Protein AF-A0AA38NY05-F1 (afdb_monomer_lite)

Sequence (315 aa):
MDHHSEHADNESASSQEAMEVQGSTRTSSPGGWGIRRNTNWYGGWGSASMNERDQQSHISRSTALRNLRSDFFHANLTFTGNHQRDTALDSLDTKLWASVQSYRSSDEARKGSSPHPTFTGPQILERLEEVKALLASHILEHQSLKQEIWEVSDTLSALRAREKQAPDEIDALHDAQHELEDLKKIAHARLISGQMSGTGHIRGGHPSILYTMNKSFIYTYQPVKGRLKFNVSLATLSLPGDLKNPNHSHHSKKPGNDTKKETLFNAARRLESEWQSVGHRIARENEKHRNSMKRDIVKGIARSVVIRKIAVVPY

Secondary structure (DSSP, 8-state):
--------------------------------------GGGG-SSS-S-TTSTTTGGGS-HHHHHHTB-S-GGGGT--TT--TTS--TTTTS-HHHHHHHHHHHTBHHHHHTTPPPP---HHHHHHHHHHHHHHHHHHHHHHHHHHHHHHHHHHHHHHHHHHHHHHHHHHHHHHHHHHHHHHHHHHHHHHHHHHHHTT-----SS----------PEEEEEEEETTEEEEEEEE---------------------SSHHHHHHHHHHHHHHHHHHHHHHHHHHHHHHHHHHHHHHHHHHHHHHHHHHHHHTT---

Foldseek 3Di:
DDDDDDDDDDDDDDDDDDDDDDDDDDDDDDDDPDPPPPCCVVPDDDDDDPPCVVPVVPPPVVVLVVFFDPCCVVLVQDLQFDPPFDCPLVPPDLVVSVVVLSCLRGNVCVVVVHDHRRDHNVSVVVSVVVVVVVVVVVVVVVVVVVVVVVVVVVVVVVVVVVVVCVVVVVVVVVVVVVVVVVVVVVVVVVVVVVVPVPPDPPDDDDDDDDDDDDWDWDWDWDDDDPDTDTDTDGPDPDDPDDDDDDDDDDDDDDPDDPVVVVVVVVVVVVVVVVVVVVVVVVVVVVVVVVVVVVVVVVVVVVVVVVVVVVVPPDD

Radius of gyration: 45.75 Å; chains: 1; bounding box: 113×79×114 Å

Organism: NCBI:txid153919

Structure (mmCIF, N/CA/C/O backbone):
data_AF-A0AA38NY05-F1
#
_entry.id   AF-A0AA38NY05-F1
#
loop_
_atom_site.group_PDB
_atom_site.id
_atom_site.type_symbol
_atom_site.label_atom_id
_atom_site.label_alt_id
_atom_site.label_comp_id
_atom_site.label_asym_id
_atom_site.label_entity_id
_atom_site.label_seq_id
_atom_site.pdbx_PDB_ins_code
_atom_site.Cartn_x
_atom_site.Cartn_y
_atom_site.Cartn_z
_atom_site.occupancy
_atom_site.B_iso_or_equiv
_atom_site.auth_seq_id
_atom_site.auth_comp_id
_atom_site.auth_asym_id
_atom_site.auth_atom_id
_atom_site.pdbx_PDB_model_num
ATOM 1 N N . MET A 1 1 ? 4.001 41.837 46.619 1.00 45.47 1 MET A N 1
ATOM 2 C CA . MET A 1 1 ? 3.388 40.526 46.942 1.00 45.47 1 MET A CA 1
ATOM 3 C C . MET A 1 1 ? 3.850 39.606 45.848 1.00 45.47 1 MET A C 1
ATOM 5 O O . MET A 1 1 ? 3.227 39.485 44.802 1.00 45.47 1 MET A O 1
ATOM 9 N N . ASP A 1 2 ? 5.059 39.130 46.080 1.00 42.31 2 ASP A N 1
ATOM 10 C CA . ASP A 1 2 ? 5.954 38.539 45.110 1.00 42.31 2 ASP A CA 1
ATOM 11 C C . ASP A 1 2 ? 5.851 37.028 45.270 1.00 42.31 2 ASP A C 1
ATOM 13 O O . ASP A 1 2 ? 6.133 36.493 46.341 1.00 42.31 2 ASP A O 1
ATOM 17 N N . HIS A 1 3 ? 5.393 36.346 44.224 1.00 55.00 3 HIS A N 1
ATOM 18 C CA . HIS A 1 3 ? 5.396 34.892 44.178 1.00 55.00 3 HIS A CA 1
ATOM 19 C C . HIS A 1 3 ? 6.561 34.438 43.307 1.00 55.00 3 HIS A C 1
ATOM 21 O O . HIS A 1 3 ? 6.524 34.519 42.080 1.00 55.00 3 HIS A O 1
ATOM 27 N N . HIS A 1 4 ? 7.616 34.006 43.996 1.00 54.69 4 HIS A N 1
ATOM 28 C CA . HIS A 1 4 ? 8.775 33.334 43.435 1.00 54.69 4 HIS A CA 1
ATOM 29 C C . HIS A 1 4 ? 8.360 32.028 42.747 1.00 54.69 4 HIS A C 1
ATOM 31 O O . HIS A 1 4 ? 7.633 31.213 43.312 1.00 54.69 4 HIS A O 1
ATOM 37 N N . SER A 1 5 ? 8.839 31.858 41.517 1.00 65.44 5 SER A N 1
ATOM 38 C CA . SER A 1 5 ? 8.740 30.639 40.722 1.00 65.44 5 SER A CA 1
ATOM 39 C C . SER A 1 5 ? 10.011 29.822 40.964 1.00 65.44 5 SER A C 1
ATOM 41 O O . SER A 1 5 ? 11.106 30.266 40.620 1.00 65.44 5 SER A O 1
ATOM 43 N N . GLU A 1 6 ? 9.873 28.674 41.629 1.00 62.59 6 GLU A N 1
ATOM 44 C CA . GLU A 1 6 ? 10.961 27.718 41.845 1.00 62.59 6 GLU A CA 1
ATOM 45 C C . GLU A 1 6 ? 11.180 26.869 40.587 1.00 62.59 6 GLU A C 1
ATOM 47 O O . GLU A 1 6 ? 10.311 26.114 40.150 1.00 62.59 6 GLU A O 1
ATOM 52 N N . HIS A 1 7 ? 12.375 27.024 40.021 1.00 51.47 7 HIS A N 1
ATOM 53 C CA . HIS A 1 7 ? 12.998 26.122 39.063 1.00 51.47 7 HIS A CA 1
ATOM 54 C C . HIS A 1 7 ? 13.373 24.806 39.757 1.00 51.47 7 HIS A C 1
ATOM 56 O O . HIS A 1 7 ? 14.040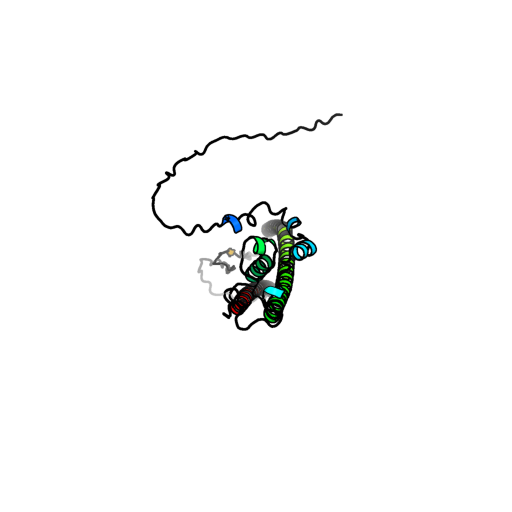 24.821 40.789 1.00 51.47 7 HIS A O 1
ATOM 62 N N . ALA A 1 8 ? 12.998 23.675 39.160 1.00 56.91 8 ALA A N 1
ATOM 63 C CA . ALA A 1 8 ? 13.564 22.372 39.486 1.00 56.91 8 ALA A CA 1
ATOM 64 C C . ALA A 1 8 ? 14.384 21.882 38.287 1.00 56.91 8 ALA A C 1
ATOM 66 O O . ALA A 1 8 ? 13.837 21.377 37.304 1.00 56.91 8 ALA A O 1
ATOM 67 N N . ASP A 1 9 ? 15.697 22.064 38.386 1.00 54.62 9 ASP A N 1
ATOM 68 C CA . ASP A 1 9 ? 16.689 21.437 37.524 1.00 54.62 9 ASP A CA 1
ATOM 69 C C . ASP A 1 9 ? 16.810 19.957 37.907 1.00 54.62 9 ASP A C 1
ATOM 71 O O . ASP A 1 9 ? 17.060 19.616 39.064 1.00 54.62 9 ASP A O 1
ATOM 75 N N . ASN A 1 10 ? 16.610 19.067 36.936 1.00 58.91 10 ASN A N 1
ATOM 76 C CA . ASN A 1 10 ? 16.812 17.631 37.098 1.00 58.91 10 ASN A CA 1
ATOM 77 C C . ASN A 1 10 ? 18.020 17.206 36.256 1.00 58.91 10 ASN A C 1
ATOM 79 O O . ASN A 1 10 ? 17.880 16.720 35.133 1.00 58.91 10 ASN A O 1
ATOM 83 N N . GLU A 1 11 ? 19.214 17.435 36.800 1.00 48.81 11 GLU A N 1
ATOM 84 C CA . GLU A 1 11 ? 20.445 16.802 36.339 1.00 48.81 11 GLU A CA 1
ATOM 85 C C . GLU A 1 11 ? 20.591 15.434 37.017 1.00 48.81 11 GLU A C 1
ATOM 87 O O . GLU A 1 11 ? 20.625 15.310 38.240 1.00 48.81 11 GLU A O 1
ATOM 92 N N . SER A 1 12 ? 20.712 14.377 36.220 1.00 59.16 12 SER A N 1
ATOM 93 C CA . SER A 1 12 ? 21.254 13.101 36.683 1.00 59.16 12 SER A CA 1
ATOM 94 C C . SER A 1 12 ? 22.128 12.509 35.593 1.00 59.16 12 SER A C 1
ATOM 96 O O . SER A 1 12 ? 21.664 11.889 34.638 1.00 59.16 12 SER A O 1
ATOM 98 N N . ALA A 1 13 ? 23.424 12.743 35.764 1.00 53.47 13 ALA A N 1
ATOM 99 C CA . ALA A 1 13 ? 24.492 11.982 35.152 1.00 53.47 13 ALA A CA 1
ATOM 100 C C . ALA A 1 13 ? 24.578 10.592 35.807 1.00 53.47 13 ALA A C 1
ATOM 102 O O . ALA A 1 13 ? 24.539 10.475 37.031 1.00 53.47 13 ALA A O 1
ATOM 103 N N . SER A 1 14 ? 24.761 9.542 35.006 1.00 55.25 14 SER A N 1
ATOM 104 C CA . SER A 1 14 ? 25.311 8.273 35.490 1.00 55.25 14 SER A CA 1
ATOM 105 C C . SER A 1 14 ? 26.047 7.535 34.368 1.00 55.25 14 SER A C 1
ATOM 107 O O . SER A 1 14 ? 25.451 6.948 33.472 1.00 55.25 14 SER A O 1
ATOM 109 N N . SER A 1 15 ? 27.365 7.710 34.410 1.00 50.03 15 SER A N 1
ATOM 110 C CA . SER A 1 15 ? 28.442 6.723 34.302 1.00 50.03 15 SER A CA 1
ATOM 111 C C . SER A 1 15 ? 28.383 5.529 33.330 1.00 50.03 15 SER A C 1
ATOM 113 O O . SER A 1 15 ? 27.627 4.583 33.499 1.00 50.03 15 SER A O 1
ATOM 115 N N . GLN A 1 16 ? 29.405 5.550 32.463 1.00 42.56 16 GLN A N 1
ATOM 116 C CA . GLN A 1 16 ? 30.472 4.545 32.287 1.00 42.56 16 GLN A CA 1
ATOM 117 C C . GLN A 1 16 ? 30.231 3.202 31.564 1.00 42.56 16 GLN A C 1
ATOM 119 O O . GLN A 1 16 ? 29.419 2.371 31.945 1.00 42.56 16 GLN A O 1
ATOM 124 N N . GLU A 1 17 ? 31.163 2.988 30.621 1.00 44.38 17 GLU A N 1
ATOM 125 C CA . GLU A 1 17 ? 31.912 1.754 30.323 1.00 44.38 17 GLU A CA 1
ATOM 126 C C . GLU A 1 17 ? 31.240 0.617 29.538 1.00 44.38 17 GLU A C 1
ATOM 128 O O . GLU A 1 17 ? 30.523 -0.219 30.074 1.00 44.38 17 GLU A O 1
ATOM 133 N N . ALA A 1 18 ? 31.661 0.467 28.275 1.00 46.09 18 ALA A N 1
ATOM 134 C CA . ALA A 1 18 ? 31.922 -0.848 27.693 1.00 46.09 18 ALA A CA 1
ATOM 135 C C . ALA A 1 18 ? 33.022 -0.758 26.621 1.00 46.09 18 ALA A C 1
ATOM 137 O O . ALA A 1 18 ? 33.039 0.141 25.784 1.00 46.09 18 ALA A O 1
ATOM 138 N N . MET A 1 19 ? 33.956 -1.697 26.726 1.00 48.53 19 MET A N 1
ATOM 139 C CA . MET A 1 19 ? 35.300 -1.730 26.159 1.00 48.53 19 MET A CA 1
ATOM 140 C C . MET A 1 19 ? 35.402 -1.787 24.628 1.00 48.53 19 MET A C 1
ATOM 142 O O . MET A 1 19 ? 34.660 -2.479 23.934 1.00 48.53 19 MET A O 1
ATOM 146 N N . GLU A 1 20 ? 36.450 -1.122 24.153 1.00 43.62 20 GLU A N 1
ATOM 147 C CA . GLU A 1 20 ? 37.064 -1.219 22.835 1.00 43.62 20 GLU A CA 1
ATOM 148 C C . GLU A 1 20 ? 37.755 -2.591 22.670 1.00 43.62 20 GLU A C 1
ATOM 150 O O . GLU A 1 20 ? 38.644 -2.944 23.444 1.00 43.62 20 GLU A O 1
ATOM 155 N N . VAL A 1 21 ? 37.361 -3.378 21.660 1.00 50.47 21 VAL A N 1
ATOM 156 C CA . VAL A 1 21 ? 38.065 -4.609 21.256 1.00 50.47 21 VAL A CA 1
ATOM 157 C C . VAL A 1 21 ? 38.622 -4.407 19.853 1.00 50.47 21 VAL A C 1
ATOM 159 O O . VAL A 1 21 ? 37.923 -4.538 18.849 1.00 50.47 21 VAL A O 1
ATOM 162 N N . GLN A 1 22 ? 39.910 -4.073 19.798 1.00 47.59 22 GLN A N 1
ATOM 163 C CA . GLN A 1 22 ? 40.721 -4.122 18.588 1.00 47.59 22 GLN A CA 1
ATOM 164 C C . GLN A 1 22 ? 41.207 -5.556 18.359 1.00 47.59 22 GLN A C 1
ATOM 166 O O . GLN A 1 22 ? 41.768 -6.184 19.254 1.00 47.59 22 GLN A O 1
ATOM 171 N N . GLY A 1 23 ? 41.044 -6.061 17.136 1.00 40.28 23 GLY A N 1
ATOM 172 C CA . GLY A 1 23 ? 41.683 -7.305 16.720 1.00 40.28 23 GLY A CA 1
ATOM 173 C C . GLY A 1 23 ? 41.094 -7.896 15.448 1.00 40.28 23 GLY A C 1
ATOM 174 O O . GLY A 1 23 ? 40.262 -8.790 15.517 1.00 40.28 23 GLY A O 1
ATOM 175 N N . SER A 1 24 ? 41.563 -7.460 14.276 1.00 45.00 24 SER A N 1
ATOM 176 C CA . SER A 1 24 ? 41.516 -8.335 13.101 1.00 45.00 24 SER A CA 1
ATOM 177 C C . SER A 1 24 ? 42.754 -8.140 12.238 1.00 45.00 24 SER A C 1
ATOM 179 O O . SER A 1 24 ? 42.968 -7.120 11.584 1.00 45.00 24 SER A O 1
ATOM 181 N N . THR A 1 25 ? 43.589 -9.165 12.298 1.00 42.84 25 THR A N 1
ATOM 182 C CA . THR A 1 25 ? 44.849 -9.358 11.599 1.00 42.84 25 THR A CA 1
ATOM 183 C C . THR A 1 25 ? 44.643 -9.428 10.084 1.00 42.84 25 THR A C 1
ATOM 185 O O . THR A 1 25 ? 43.807 -10.168 9.570 1.00 42.84 25 THR A O 1
ATOM 188 N N . ARG A 1 26 ? 45.447 -8.648 9.354 1.00 38.25 26 ARG A N 1
ATOM 189 C CA . ARG A 1 26 ? 45.624 -8.750 7.902 1.00 38.25 26 ARG A CA 1
ATOM 190 C C . ARG A 1 26 ? 46.473 -9.980 7.590 1.00 38.25 26 ARG A C 1
ATOM 192 O O . ARG A 1 26 ? 47.664 -9.992 7.889 1.00 38.25 26 ARG A O 1
ATOM 199 N N . THR A 1 27 ? 45.884 -10.978 6.943 1.00 45.38 27 THR A N 1
ATOM 200 C CA . THR A 1 27 ? 46.622 -12.040 6.256 1.00 45.38 27 THR A CA 1
ATOM 201 C C . THR A 1 27 ? 46.767 -11.668 4.782 1.00 45.38 27 THR A C 1
ATOM 203 O O . THR A 1 27 ? 45.811 -11.618 4.012 1.00 45.38 27 THR A O 1
ATOM 206 N N . SER A 1 28 ? 47.997 -11.352 4.389 1.00 42.03 28 SER A N 1
ATOM 207 C CA . SER A 1 28 ? 48.388 -11.142 2.998 1.00 42.03 28 SER A CA 1
ATOM 208 C C . SER A 1 28 ? 48.589 -12.505 2.332 1.00 42.03 28 SER A C 1
ATOM 210 O O . SER A 1 28 ? 49.524 -13.217 2.686 1.00 42.03 28 SER A O 1
ATOM 212 N N . SER A 1 29 ? 47.739 -12.868 1.367 1.00 40.72 29 SER A N 1
ATOM 213 C CA . SER A 1 29 ? 48.021 -13.954 0.416 1.00 40.72 29 SER A CA 1
ATOM 214 C C . SER A 1 29 ? 48.329 -13.372 -0.970 1.00 40.72 29 SER A C 1
ATOM 216 O O . SER A 1 29 ? 47.526 -12.589 -1.485 1.00 40.72 29 SER A O 1
ATOM 218 N N . PRO A 1 30 ? 49.480 -13.716 -1.574 1.00 48.16 30 PRO A N 1
ATOM 219 C CA . PRO A 1 30 ? 49.871 -13.266 -2.902 1.00 48.16 30 PRO A CA 1
ATOM 220 C C . PRO A 1 30 ? 49.363 -14.223 -3.991 1.00 48.16 30 PRO A C 1
ATOM 222 O O . PRO A 1 30 ? 49.418 -15.438 -3.835 1.00 48.16 30 PRO A O 1
ATOM 225 N N . GLY A 1 31 ? 48.947 -13.667 -5.132 1.00 48.59 31 GLY A N 1
ATOM 226 C CA . GLY A 1 31 ? 48.833 -14.418 -6.387 1.00 48.59 31 GLY A CA 1
ATOM 227 C C . GLY A 1 31 ? 47.425 -14.882 -6.753 1.00 48.59 31 GLY A C 1
ATOM 228 O O . GLY A 1 31 ? 47.112 -16.064 -6.713 1.00 48.59 31 GLY A O 1
ATOM 229 N N . GLY A 1 32 ? 46.593 -13.950 -7.210 1.00 34.56 32 GLY A N 1
ATOM 230 C CA . GLY A 1 32 ? 45.382 -14.261 -7.963 1.00 34.56 32 GLY A CA 1
ATOM 231 C C . GLY A 1 32 ? 45.134 -13.140 -8.957 1.00 34.56 32 GLY A C 1
ATOM 232 O O . GLY A 1 32 ? 45.058 -11.980 -8.555 1.00 34.56 32 GLY A O 1
ATOM 233 N N . TRP A 1 33 ? 45.059 -13.469 -10.247 1.00 43.06 33 TRP A N 1
ATOM 234 C CA . TRP A 1 33 ? 44.711 -12.550 -11.332 1.00 43.06 33 TRP A CA 1
ATOM 235 C C . TRP A 1 33 ? 43.278 -12.040 -11.141 1.00 43.06 33 TRP A C 1
ATOM 237 O O . TRP A 1 33 ? 42.322 -12.518 -11.746 1.00 43.06 33 TRP A O 1
ATOM 247 N N . GLY A 1 34 ? 43.125 -11.078 -10.237 1.00 33.25 34 GLY A N 1
ATOM 248 C CA . GLY A 1 34 ? 41.888 -10.364 -10.023 1.00 33.25 34 GLY A CA 1
ATOM 249 C C . GLY A 1 34 ? 41.626 -9.484 -11.231 1.00 33.25 34 GLY A C 1
ATOM 250 O O . GLY A 1 34 ? 42.305 -8.477 -11.430 1.00 33.25 34 GLY A O 1
ATOM 251 N N . ILE A 1 35 ? 40.591 -9.832 -11.994 1.00 43.41 35 ILE A N 1
ATOM 252 C CA . ILE A 1 35 ? 39.766 -8.842 -12.681 1.00 43.41 35 ILE A CA 1
ATOM 253 C C . ILE A 1 35 ? 39.453 -7.780 -11.627 1.00 43.41 35 ILE A C 1
ATOM 255 O O . ILE A 1 35 ? 38.628 -7.999 -10.736 1.00 43.41 35 ILE A O 1
ATOM 259 N N . ARG A 1 36 ? 40.170 -6.654 -11.674 1.00 36.66 36 ARG A N 1
ATOM 260 C CA . ARG A 1 36 ? 39.870 -5.482 -10.859 1.00 36.66 36 ARG A CA 1
ATOM 261 C C . ARG A 1 36 ? 38.514 -4.978 -11.332 1.00 36.66 36 ARG A C 1
ATOM 263 O O . ARG A 1 36 ? 38.432 -4.143 -12.227 1.00 36.66 36 ARG A O 1
ATOM 270 N N . ARG A 1 37 ? 37.440 -5.509 -10.742 1.00 41.56 37 ARG A N 1
ATOM 271 C CA . ARG A 1 37 ? 36.135 -4.857 -10.744 1.00 41.56 37 ARG A CA 1
ATOM 272 C C . ARG A 1 37 ? 36.350 -3.532 -10.037 1.00 41.56 37 ARG A C 1
ATOM 274 O O . ARG A 1 37 ? 36.366 -3.463 -8.813 1.00 41.56 37 ARG A O 1
ATOM 281 N N . ASN A 1 38 ? 36.606 -2.498 -10.822 1.00 37.56 38 ASN A N 1
ATOM 282 C CA . ASN A 1 38 ? 36.592 -1.137 -10.343 1.00 37.56 38 ASN A CA 1
ATOM 283 C C . ASN A 1 38 ? 35.128 -0.780 -10.050 1.00 37.56 38 ASN A C 1
ATOM 285 O O . ASN A 1 38 ? 34.420 -0.240 -10.894 1.00 37.56 38 ASN A O 1
ATOM 289 N N . THR A 1 39 ? 34.654 -1.150 -8.862 1.00 44.16 39 THR A N 1
ATOM 290 C CA . THR A 1 39 ? 33.322 -0.810 -8.350 1.00 44.16 39 THR A CA 1
ATOM 291 C C . THR A 1 39 ? 33.193 0.674 -7.989 1.00 44.16 39 THR A C 1
ATOM 293 O O . THR A 1 39 ? 32.137 1.077 -7.515 1.00 44.16 39 THR A O 1
ATOM 296 N N . ASN A 1 40 ? 34.191 1.526 -8.273 1.00 41.06 40 ASN A N 1
ATOM 297 C CA . ASN A 1 40 ? 34.065 2.976 -8.077 1.00 41.06 40 ASN A CA 1
ATOM 298 C C . ASN A 1 40 ? 33.133 3.675 -9.080 1.00 41.06 40 ASN A C 1
ATOM 300 O O . ASN A 1 40 ? 32.845 4.848 -8.885 1.00 41.06 40 ASN A O 1
ATOM 304 N N . TRP A 1 41 ? 32.587 2.987 -10.089 1.00 45.41 41 TRP A N 1
ATOM 305 C CA . TRP A 1 41 ? 31.435 3.514 -10.844 1.00 45.41 41 TRP A CA 1
ATOM 306 C C . TRP A 1 41 ? 30.098 3.363 -10.090 1.00 45.41 41 TRP A C 1
ATOM 308 O O . TRP A 1 41 ? 29.101 3.954 -10.489 1.00 45.41 41 TRP A O 1
ATOM 318 N N . TYR A 1 42 ? 30.085 2.622 -8.975 1.00 42.09 42 TYR A N 1
ATOM 319 C CA . TYR A 1 42 ? 28.958 2.491 -8.040 1.00 42.09 42 TYR A CA 1
ATOM 320 C C . TYR A 1 42 ? 29.179 3.262 -6.722 1.00 42.09 42 TYR A C 1
ATOM 322 O O . TYR A 1 42 ? 28.468 3.047 -5.741 1.00 42.09 42 TYR A O 1
ATOM 330 N N . GLY A 1 43 ? 30.156 4.172 -6.673 1.00 38.44 43 GLY A N 1
ATOM 331 C CA . GLY A 1 43 ? 30.375 5.051 -5.526 1.00 38.44 43 GLY A CA 1
ATOM 332 C C . GLY A 1 43 ? 29.528 6.317 -5.629 1.00 38.44 43 GLY A C 1
ATOM 333 O O . GLY A 1 43 ? 29.919 7.243 -6.330 1.00 38.44 43 GLY A O 1
ATOM 334 N N . GLY A 1 44 ? 28.394 6.367 -4.919 1.00 38.28 44 GLY A N 1
ATOM 335 C CA . GLY A 1 44 ? 27.731 7.643 -4.606 1.00 38.28 44 GLY A CA 1
ATOM 336 C C . GLY A 1 44 ? 26.215 7.746 -4.790 1.00 38.28 44 GLY A C 1
ATOM 337 O O . GLY A 1 44 ? 25.730 8.853 -4.974 1.00 38.28 44 GLY A O 1
ATOM 338 N N . TRP A 1 45 ? 25.449 6.650 -4.737 1.00 44.06 45 TRP A N 1
ATOM 339 C CA . TRP A 1 45 ? 23.969 6.718 -4.738 1.00 44.06 45 TRP A CA 1
ATOM 340 C C . TRP A 1 45 ? 23.315 6.031 -3.529 1.00 44.06 45 TRP A C 1
ATOM 342 O O . TRP A 1 45 ? 22.121 5.734 -3.548 1.00 44.06 45 TRP A O 1
ATOM 352 N N . GLY A 1 46 ? 24.079 5.764 -2.467 1.00 46.66 46 GLY A N 1
ATOM 353 C CA . GLY A 1 46 ? 23.586 5.061 -1.285 1.00 46.66 46 GLY A CA 1
ATOM 354 C C . GLY A 1 46 ? 24.067 5.687 0.018 1.00 46.66 46 GLY A C 1
ATOM 355 O O . GLY A 1 46 ? 25.251 5.627 0.327 1.00 46.66 46 GLY A O 1
ATOM 356 N N . SER A 1 47 ? 23.105 6.193 0.793 1.00 45.41 47 SER A N 1
ATOM 357 C CA . SER A 1 47 ? 23.162 6.344 2.256 1.00 45.41 47 SER A CA 1
ATOM 358 C C . SER A 1 47 ? 23.886 7.555 2.857 1.00 45.41 47 SER A C 1
ATOM 360 O O . SER A 1 47 ? 24.589 7.416 3.852 1.00 45.41 47 SER A O 1
ATOM 362 N N . ALA A 1 48 ? 23.601 8.759 2.362 1.00 39.03 48 ALA A N 1
ATOM 363 C CA . ALA A 1 48 ? 23.603 9.949 3.214 1.00 39.03 48 ALA A CA 1
ATOM 364 C C . ALA A 1 48 ? 22.161 10.461 3.339 1.00 39.03 48 ALA A C 1
ATOM 366 O O . ALA A 1 48 ? 21.460 10.570 2.339 1.00 39.03 48 ALA A O 1
ATOM 367 N N . SER A 1 49 ? 21.721 10.641 4.587 1.00 42.34 49 SER A N 1
ATOM 368 C CA . SER A 1 49 ? 20.623 11.490 5.072 1.00 42.34 49 SER A CA 1
ATOM 369 C C . SER A 1 49 ? 19.443 11.783 4.125 1.00 42.34 49 SER A C 1
ATOM 371 O O . SER A 1 49 ? 19.569 12.427 3.089 1.00 42.34 49 SER A O 1
ATOM 373 N N . MET A 1 50 ? 18.236 11.398 4.546 1.00 40.88 50 MET A N 1
ATOM 374 C CA . MET A 1 50 ? 16.961 11.530 3.821 1.00 40.88 50 MET A CA 1
ATOM 375 C C . MET A 1 50 ? 16.502 12.965 3.463 1.00 40.88 50 MET A C 1
ATOM 377 O O . MET A 1 50 ? 15.380 13.110 2.993 1.00 40.88 50 MET A O 1
ATOM 381 N N . ASN A 1 51 ? 17.351 13.992 3.586 1.00 49.28 51 ASN A N 1
ATOM 382 C CA . ASN A 1 51 ? 17.022 15.389 3.267 1.00 49.28 51 ASN A CA 1
ATOM 383 C C . ASN A 1 51 ? 17.668 15.944 1.974 1.00 49.28 51 ASN A C 1
ATOM 385 O O . ASN A 1 51 ? 17.380 17.078 1.608 1.00 49.28 51 ASN A O 1
ATOM 389 N N . GLU A 1 52 ? 18.484 15.171 1.241 1.00 44.28 52 GLU A N 1
ATOM 390 C CA . GLU A 1 52 ? 19.133 15.622 -0.017 1.00 44.28 52 GLU A CA 1
ATOM 391 C C . GLU A 1 52 ? 18.490 15.078 -1.313 1.00 44.28 52 GLU A C 1
ATOM 393 O O . GLU A 1 52 ? 18.860 15.480 -2.417 1.00 44.28 52 GLU A O 1
ATOM 398 N N . ARG A 1 53 ? 17.474 14.203 -1.221 1.00 49.22 53 ARG A N 1
ATOM 399 C CA . ARG A 1 53 ? 16.858 13.559 -2.406 1.00 49.22 53 ARG A CA 1
ATOM 400 C C . ARG A 1 53 ? 16.071 14.494 -3.321 1.00 49.22 53 ARG A C 1
ATOM 402 O O . ARG A 1 53 ? 15.905 14.163 -4.494 1.00 49.22 53 ARG A O 1
ATOM 409 N N . ASP A 1 54 ? 15.653 15.657 -2.840 1.00 51.38 54 ASP A N 1
ATOM 410 C CA . ASP A 1 54 ? 14.919 16.603 -3.680 1.00 51.38 54 ASP A CA 1
ATOM 411 C C . ASP A 1 54 ? 15.854 17.446 -4.565 1.00 51.38 54 ASP A C 1
ATOM 413 O O . ASP A 1 54 ? 15.436 17.888 -5.635 1.00 51.38 54 ASP A O 1
ATOM 417 N N . GLN A 1 55 ? 17.143 17.584 -4.215 1.00 45.12 55 GLN A N 1
ATOM 418 C CA . GLN A 1 55 ? 18.076 18.442 -4.962 1.00 45.12 55 GLN A CA 1
ATOM 419 C C . GLN A 1 55 ? 18.800 17.738 -6.124 1.00 45.12 55 GLN A C 1
ATOM 421 O O . GLN A 1 55 ? 19.074 18.383 -7.135 1.00 45.12 55 GLN A O 1
ATOM 426 N N . GLN A 1 56 ? 19.039 16.419 -6.074 1.00 49.12 56 GLN A N 1
ATOM 427 C CA . GLN A 1 56 ? 19.585 15.683 -7.235 1.00 49.12 56 GLN A CA 1
ATOM 428 C C . GLN A 1 56 ? 18.547 15.388 -8.335 1.00 49.12 56 GLN A C 1
ATOM 430 O O . GLN A 1 56 ? 18.926 15.055 -9.460 1.00 49.12 56 GLN A O 1
ATOM 435 N N . SER A 1 57 ? 17.246 15.505 -8.046 1.00 50.56 57 SER A N 1
ATOM 436 C CA . SER A 1 57 ? 16.166 15.132 -8.980 1.00 50.56 57 SER A CA 1
ATOM 437 C C . SER A 1 57 ? 16.029 16.071 -10.191 1.00 50.56 57 SER A C 1
ATOM 439 O O . SER A 1 57 ? 15.402 15.723 -11.192 1.00 50.56 57 SER A O 1
ATOM 441 N N . HIS A 1 58 ? 16.684 17.232 -10.131 1.00 46.84 58 HIS A N 1
ATOM 442 C CA . HIS A 1 58 ? 16.696 18.247 -11.176 1.00 46.84 58 HIS A CA 1
ATOM 443 C C . HIS A 1 58 ? 18.117 18.564 -11.660 1.00 46.84 58 HIS A C 1
ATOM 445 O O . HIS A 1 58 ? 18.446 19.725 -11.916 1.00 46.84 58 HIS A O 1
ATOM 451 N N . ILE A 1 59 ? 18.948 17.543 -11.928 1.00 53.44 59 ILE A N 1
ATOM 452 C CA . ILE A 1 59 ? 19.827 17.669 -13.104 1.00 53.44 59 ILE A CA 1
ATOM 453 C C . ILE A 1 59 ? 18.860 17.910 -14.257 1.00 53.44 59 ILE A C 1
ATOM 455 O O . ILE A 1 59 ? 18.209 16.985 -14.742 1.00 53.44 59 ILE A O 1
ATOM 459 N N . SER A 1 60 ? 18.644 19.188 -14.568 1.00 54.53 60 SER A N 1
ATOM 460 C CA . SER A 1 60 ? 17.569 19.611 -15.449 1.00 54.53 60 SER A CA 1
ATOM 461 C C . SER A 1 60 ? 17.682 18.787 -16.718 1.00 54.53 60 SER A C 1
ATOM 463 O O . SER A 1 60 ? 18.781 18.591 -17.229 1.00 54.53 60 SER A O 1
ATOM 465 N N . ARG A 1 61 ? 16.565 18.260 -17.218 1.00 58.62 61 ARG A N 1
ATOM 466 C CA . ARG A 1 61 ? 16.518 17.456 -18.451 1.00 58.62 61 ARG A CA 1
ATOM 467 C C . ARG A 1 61 ? 17.342 18.093 -19.586 1.00 58.62 61 ARG A C 1
ATOM 469 O O . ARG A 1 61 ? 17.939 17.393 -20.393 1.00 58.62 61 ARG A O 1
ATOM 476 N N . SER A 1 62 ? 17.430 19.424 -19.584 1.00 56.94 62 SER A N 1
ATOM 477 C CA . SER A 1 62 ? 18.305 20.244 -20.423 1.00 56.94 62 SER A CA 1
ATOM 478 C C . SER A 1 62 ? 19.806 19.942 -20.294 1.00 56.94 62 SER A C 1
ATOM 480 O O . SER A 1 62 ? 20.490 19.917 -21.308 1.00 56.94 62 SER A O 1
ATOM 482 N N . THR A 1 63 ? 20.340 19.688 -19.101 1.00 63.44 63 THR A N 1
ATOM 483 C CA . THR A 1 63 ? 21.744 19.317 -18.864 1.00 63.44 63 THR A CA 1
ATOM 484 C C . THR A 1 63 ? 22.052 17.911 -19.379 1.00 63.44 63 THR A C 1
ATOM 486 O O . THR A 1 63 ? 23.084 17.716 -20.011 1.00 63.44 63 THR A O 1
ATOM 489 N N . ALA A 1 64 ? 21.139 16.949 -19.199 1.00 62.34 64 ALA A N 1
ATOM 490 C CA . ALA A 1 64 ? 21.306 15.598 -19.748 1.00 62.34 64 ALA A CA 1
ATOM 491 C C . ALA A 1 64 ? 21.324 15.600 -21.289 1.00 62.34 64 ALA A C 1
ATOM 493 O O . ALA A 1 64 ? 22.101 14.877 -21.904 1.00 62.34 64 ALA A O 1
ATOM 494 N N . LEU A 1 65 ? 20.518 16.466 -21.914 1.00 68.94 65 LEU A N 1
ATOM 495 C CA . LEU A 1 65 ? 20.491 16.629 -23.371 1.00 68.94 65 LEU A CA 1
ATOM 496 C C . LEU A 1 65 ? 21.681 17.438 -23.923 1.00 68.94 65 LEU A C 1
ATOM 498 O O . LEU A 1 65 ? 21.975 17.340 -25.111 1.00 68.94 65 LEU A O 1
ATOM 502 N N . ARG A 1 66 ? 22.383 18.218 -23.087 1.00 73.44 66 ARG A N 1
ATOM 503 C CA . ARG A 1 66 ? 23.580 18.986 -23.486 1.00 73.44 66 ARG A CA 1
ATOM 504 C C . ARG A 1 66 ? 24.828 18.123 -23.662 1.00 73.44 66 ARG A C 1
ATOM 506 O O . ARG A 1 66 ? 25.711 18.520 -24.412 1.00 73.44 66 ARG A O 1
ATOM 513 N N . ASN A 1 67 ? 24.877 16.960 -23.015 1.00 80.06 67 ASN A N 1
ATOM 514 C CA . ASN A 1 67 ? 26.021 16.048 -23.070 1.00 80.06 67 ASN A CA 1
ATOM 515 C C . ASN A 1 67 ? 25.770 14.850 -23.992 1.00 80.06 67 ASN A C 1
ATOM 517 O O . ASN A 1 67 ? 26.439 13.828 -23.854 1.00 80.06 67 ASN A O 1
ATOM 521 N N . LEU A 1 68 ? 24.804 14.935 -24.911 1.00 85.94 68 LEU A N 1
ATOM 522 C CA . LEU A 1 68 ? 24.611 13.881 -25.901 1.00 85.94 68 LEU A CA 1
ATOM 523 C C . LEU A 1 68 ? 25.809 13.832 -26.845 1.00 85.94 68 LEU A C 1
ATOM 525 O O . LEU A 1 68 ? 26.289 14.865 -27.314 1.00 85.94 68 LEU A O 1
ATOM 529 N N . ARG A 1 69 ? 26.273 12.619 -27.147 1.00 85.81 69 ARG A N 1
ATOM 530 C CA . ARG A 1 69 ? 27.307 12.422 -28.165 1.00 85.81 69 ARG A CA 1
ATOM 531 C C . ARG A 1 69 ? 26.841 13.000 -29.501 1.00 85.81 69 ARG A C 1
ATOM 533 O O . ARG A 1 69 ? 25.670 12.901 -29.846 1.00 85.81 69 ARG A O 1
ATOM 540 N N . SER A 1 70 ? 27.750 13.561 -30.288 1.00 83.94 70 SER A N 1
ATOM 541 C CA . SER A 1 70 ? 27.435 14.073 -31.631 1.00 83.94 70 SER A CA 1
ATOM 542 C C . SER A 1 70 ? 27.516 13.007 -32.733 1.00 83.94 70 SER A C 1
ATOM 544 O O . SER A 1 70 ? 27.034 13.227 -33.842 1.00 83.94 70 SER A O 1
ATOM 546 N N . ASP A 1 71 ? 28.098 11.841 -32.441 1.00 82.00 71 ASP A N 1
ATOM 547 C CA . ASP A 1 71 ? 28.436 10.792 -33.410 1.00 82.00 71 ASP A CA 1
ATOM 548 C C . ASP A 1 71 ? 27.358 9.706 -33.580 1.00 82.00 71 ASP A C 1
ATOM 550 O O . ASP A 1 71 ? 27.620 8.673 -34.195 1.00 82.00 71 ASP A O 1
ATOM 554 N N . PHE A 1 72 ? 26.122 9.934 -33.114 1.00 76.62 72 PHE A N 1
ATOM 555 C CA . PHE A 1 72 ? 25.015 8.970 -33.259 1.00 76.62 72 PHE A CA 1
ATOM 556 C C . PHE A 1 72 ? 24.811 8.490 -34.701 1.00 76.62 72 PHE A C 1
ATOM 558 O O . PHE A 1 72 ? 24.548 7.309 -34.928 1.00 76.62 72 PHE A O 1
ATOM 565 N N . PHE A 1 73 ? 24.982 9.384 -35.679 1.00 70.94 73 PHE A N 1
ATOM 566 C CA . PHE A 1 73 ? 24.869 9.045 -37.098 1.00 70.94 73 PHE A CA 1
ATOM 567 C C . PHE A 1 73 ? 25.946 8.057 -37.562 1.00 70.94 73 PHE A C 1
ATOM 569 O O . PHE A 1 73 ? 25.684 7.239 -38.437 1.00 70.94 73 PHE A O 1
ATOM 576 N N . HIS A 1 74 ? 27.145 8.092 -36.975 1.00 74.88 74 HIS A N 1
ATOM 577 C CA . HIS A 1 74 ? 28.232 7.165 -37.308 1.00 74.88 74 HIS A CA 1
ATOM 578 C C . HIS A 1 74 ? 28.039 5.787 -36.667 1.00 74.88 74 HIS A C 1
ATOM 580 O O . HIS A 1 74 ? 28.605 4.802 -37.133 1.00 74.88 74 HIS A O 1
ATOM 586 N N . ALA A 1 75 ? 27.198 5.699 -35.635 1.00 69.19 75 ALA A N 1
ATOM 587 C CA . ALA A 1 75 ? 26.870 4.454 -34.953 1.00 69.19 75 ALA A CA 1
ATOM 588 C C . ALA A 1 75 ? 25.762 3.637 -35.652 1.00 69.19 75 ALA A C 1
ATOM 590 O O . ALA A 1 75 ? 25.358 2.602 -35.127 1.00 69.19 75 ALA A O 1
ATOM 591 N N . ASN A 1 76 ? 25.261 4.081 -36.817 1.00 73.12 76 ASN A N 1
ATOM 592 C CA . ASN A 1 76 ? 24.152 3.450 -37.551 1.00 73.12 76 ASN A CA 1
ATOM 593 C C . ASN A 1 76 ? 22.902 3.208 -36.683 1.00 73.12 76 ASN A C 1
ATOM 595 O O . ASN A 1 76 ? 22.164 2.238 -36.878 1.00 73.12 76 ASN A O 1
ATOM 599 N N . LEU A 1 77 ? 22.660 4.092 -35.713 1.00 73.62 77 LEU A N 1
ATOM 600 C CA . LEU A 1 77 ? 21.504 4.013 -34.829 1.00 73.62 77 LEU A CA 1
ATOM 601 C C . LEU A 1 77 ? 20.283 4.569 -35.547 1.00 73.62 77 LEU A C 1
ATOM 603 O O . LEU A 1 77 ? 20.015 5.768 -35.541 1.00 73.62 77 LEU A O 1
ATOM 607 N N . THR A 1 78 ? 19.548 3.683 -36.204 1.00 79.31 78 THR A N 1
ATOM 608 C CA . THR A 1 78 ? 18.241 4.001 -36.771 1.00 79.31 78 THR A CA 1
ATOM 609 C C . THR A 1 78 ? 17.162 3.797 -35.714 1.00 79.31 78 THR A C 1
ATOM 611 O O . THR A 1 78 ? 17.266 2.926 -34.850 1.00 79.31 78 THR A O 1
ATOM 614 N N . PHE A 1 79 ? 16.079 4.572 -35.792 1.00 80.44 79 PHE A N 1
ATOM 615 C CA . PHE A 1 79 ? 14.934 4.394 -34.894 1.00 80.44 79 PHE A CA 1
ATOM 616 C C . PHE A 1 79 ? 14.341 2.976 -34.992 1.00 80.44 79 PHE A C 1
ATOM 618 O O . PHE A 1 79 ? 13.911 2.409 -33.994 1.00 80.44 79 PHE A O 1
ATOM 625 N N . THR A 1 80 ? 14.374 2.366 -36.177 1.00 83.88 80 THR A N 1
ATOM 626 C CA . THR A 1 80 ? 13.936 0.980 -36.409 1.00 83.88 80 THR A CA 1
ATOM 627 C C . THR A 1 80 ? 14.925 -0.068 -35.894 1.00 83.88 80 THR A C 1
ATOM 629 O O . THR A 1 80 ? 14.579 -1.241 -35.807 1.00 83.88 80 THR A O 1
ATOM 632 N N . GLY A 1 81 ? 16.146 0.341 -35.545 1.00 78.00 81 GLY A N 1
ATOM 633 C CA . GLY A 1 81 ? 17.241 -0.547 -35.190 1.00 78.00 81 GLY A CA 1
ATOM 634 C C . GLY A 1 81 ? 17.915 -1.213 -36.389 1.00 78.00 81 GLY A C 1
ATOM 635 O O . GLY A 1 81 ? 17.450 -1.153 -37.530 1.00 78.00 81 GLY A O 1
ATOM 636 N N . ASN A 1 82 ? 19.033 -1.873 -36.092 1.00 82.19 82 ASN A N 1
ATOM 637 C CA . ASN A 1 82 ? 19.762 -2.760 -36.993 1.00 82.19 82 ASN A CA 1
ATOM 638 C C . ASN A 1 82 ? 19.604 -4.206 -36.491 1.00 82.19 82 ASN A C 1
ATOM 640 O O . ASN A 1 82 ? 19.732 -4.454 -35.292 1.00 82.19 82 ASN A O 1
ATOM 644 N N . HIS A 1 83 ? 19.364 -5.163 -37.390 1.00 82.50 83 HIS A N 1
ATOM 645 C CA . HIS A 1 83 ? 19.267 -6.592 -37.060 1.00 82.50 83 HIS A CA 1
ATOM 646 C C . HIS A 1 83 ? 20.550 -7.170 -36.441 1.00 82.50 83 HIS A C 1
ATOM 648 O O . HIS A 1 83 ? 20.491 -8.187 -35.761 1.00 82.50 83 HIS A O 1
ATOM 654 N N . GLN A 1 84 ? 21.697 -6.520 -36.651 1.00 86.56 84 GLN A N 1
ATOM 655 C CA . GLN A 1 84 ? 22.990 -6.900 -36.075 1.00 86.56 84 GLN A CA 1
ATOM 656 C C . GLN A 1 84 ? 23.331 -6.137 -34.783 1.00 86.56 84 GLN A C 1
ATOM 658 O O . GLN A 1 84 ? 24.486 -6.139 -34.358 1.00 86.56 84 GLN A O 1
ATOM 663 N N . ARG A 1 85 ? 22.370 -5.433 -34.165 1.00 87.88 85 ARG A N 1
ATOM 664 C CA . ARG A 1 85 ? 22.629 -4.712 -32.909 1.00 87.88 85 ARG A CA 1
ATOM 665 C C . ARG A 1 85 ? 22.935 -5.683 -31.766 1.00 87.88 85 ARG A C 1
ATOM 667 O O . ARG A 1 85 ? 22.395 -6.783 -31.708 1.00 87.88 85 ARG A O 1
ATOM 674 N N . ASP A 1 86 ? 23.747 -5.228 -30.822 1.00 89.31 86 ASP A N 1
ATOM 675 C CA . ASP A 1 86 ? 24.017 -5.954 -29.582 1.00 89.31 86 ASP A CA 1
ATOM 676 C C . ASP A 1 86 ? 22.776 -5.957 -28.666 1.00 89.31 86 ASP A C 1
ATOM 678 O O . ASP A 1 86 ? 22.290 -4.902 -28.239 1.00 89.31 86 ASP A O 1
ATOM 682 N N . THR A 1 87 ? 22.268 -7.158 -28.378 1.00 93.44 87 THR A N 1
ATOM 683 C CA . THR A 1 87 ? 21.073 -7.418 -27.561 1.00 93.44 87 THR A CA 1
ATOM 684 C C . THR A 1 87 ? 21.401 -7.801 -26.118 1.00 93.44 87 THR A C 1
ATOM 686 O O . THR A 1 87 ? 20.486 -8.076 -25.344 1.00 93.44 87 THR A O 1
ATOM 689 N N . ALA A 1 88 ? 22.675 -7.794 -25.703 1.00 95.19 88 ALA A N 1
ATOM 690 C CA . ALA A 1 88 ? 23.081 -8.225 -24.360 1.00 95.19 88 ALA A CA 1
ATOM 691 C C . ALA A 1 88 ? 22.439 -7.405 -23.225 1.00 95.19 88 ALA A C 1
ATOM 693 O O . ALA A 1 88 ? 22.364 -7.865 -22.088 1.00 95.19 88 ALA A O 1
ATOM 694 N N . LEU A 1 89 ? 21.979 -6.186 -23.521 1.00 94.81 89 LEU A N 1
ATOM 695 C CA . LEU A 1 89 ? 21.291 -5.326 -22.559 1.00 94.81 89 LEU A CA 1
ATOM 696 C C . LEU A 1 89 ? 19.776 -5.557 -22.514 1.00 94.81 89 LEU A C 1
ATOM 698 O O . LEU A 1 89 ? 19.138 -5.097 -21.574 1.00 94.81 89 LEU A O 1
ATOM 702 N N . ASP A 1 90 ? 19.183 -6.245 -23.489 1.00 95.00 90 ASP A N 1
ATOM 703 C CA . ASP A 1 90 ? 17.724 -6.332 -23.626 1.00 95.00 90 ASP A CA 1
ATOM 704 C C . ASP A 1 90 ? 17.060 -7.078 -22.459 1.00 95.00 90 ASP A C 1
ATOM 706 O O . ASP A 1 90 ? 15.909 -6.794 -22.141 1.00 95.00 90 ASP A O 1
ATOM 710 N N . SER A 1 91 ? 17.791 -7.964 -21.776 1.00 96.00 91 SER A N 1
ATOM 711 C CA . SER A 1 91 ? 17.316 -8.687 -20.591 1.00 96.00 91 SER A CA 1
ATOM 712 C C . SER A 1 91 ? 17.411 -7.887 -19.288 1.00 96.00 91 SER A C 1
ATOM 714 O O . SER A 1 91 ? 17.021 -8.387 -18.235 1.00 96.00 91 SER A O 1
ATOM 716 N N . LEU A 1 92 ? 17.985 -6.679 -19.312 1.00 96.31 92 LEU A N 1
ATOM 717 C CA . LEU A 1 92 ? 18.062 -5.834 -18.122 1.00 96.31 92 LEU A CA 1
ATOM 718 C C . LEU A 1 92 ? 16.688 -5.243 -17.791 1.00 96.31 92 LEU A C 1
ATOM 720 O O . LEU A 1 92 ? 15.890 -4.926 -18.683 1.00 96.31 92 LEU A O 1
ATOM 724 N N . ASP A 1 93 ? 16.443 -5.026 -16.498 1.00 96.38 93 ASP A N 1
ATOM 725 C CA . ASP A 1 93 ? 15.263 -4.303 -16.036 1.00 96.38 93 ASP A CA 1
ATOM 726 C C . ASP A 1 93 ? 15.223 -2.884 -16.623 1.00 96.38 93 ASP A C 1
ATOM 728 O O . ASP A 1 93 ? 16.254 -2.290 -16.945 1.00 96.38 93 ASP A O 1
ATOM 732 N N . THR A 1 94 ? 14.024 -2.323 -16.775 1.00 94.56 94 THR A N 1
ATOM 733 C CA . THR A 1 94 ? 13.821 -1.043 -17.476 1.00 94.56 94 THR A CA 1
ATOM 734 C C . THR A 1 94 ? 14.590 0.121 -16.869 1.00 94.56 94 THR A C 1
ATOM 736 O O . THR A 1 94 ? 15.080 0.976 -17.610 1.00 94.56 94 THR A O 1
ATOM 739 N N . LYS A 1 95 ? 14.790 0.138 -15.549 1.00 94.06 95 LYS A N 1
ATOM 740 C CA . LYS A 1 95 ? 15.542 1.206 -14.890 1.00 94.06 95 LYS A CA 1
ATOM 741 C C . LYS A 1 95 ? 17.036 1.095 -15.187 1.00 94.06 95 LYS A C 1
ATOM 743 O O . LYS A 1 95 ? 17.658 2.088 -15.569 1.00 94.06 95 LYS A O 1
ATOM 748 N N . LEU A 1 96 ? 17.615 -0.093 -15.022 1.00 93.31 96 LEU A N 1
ATOM 749 C CA . LEU A 1 96 ? 19.031 -0.325 -15.287 1.00 93.31 96 LEU A CA 1
ATOM 750 C C . LEU A 1 96 ? 19.349 -0.191 -16.778 1.00 93.31 96 LEU A C 1
ATOM 752 O O . LEU A 1 96 ? 20.322 0.472 -17.135 1.00 93.31 96 LEU A O 1
ATOM 756 N N . TRP A 1 97 ? 18.494 -0.743 -17.642 1.00 96.44 97 TRP A N 1
ATOM 757 C CA . TRP A 1 97 ? 18.584 -0.588 -19.091 1.00 96.44 97 TRP A CA 1
ATOM 758 C C . TRP A 1 97 ? 18.615 0.890 -19.488 1.00 96.44 97 TRP A C 1
ATOM 760 O O . TRP A 1 97 ? 19.555 1.322 -20.155 1.00 96.44 97 TRP A O 1
ATOM 770 N N . ALA A 1 98 ? 17.652 1.693 -19.018 1.00 94.38 98 ALA A N 1
ATOM 771 C CA . ALA A 1 98 ? 17.582 3.116 -19.344 1.00 94.38 98 ALA A CA 1
ATOM 772 C C . ALA A 1 98 ? 18.818 3.882 -18.850 1.00 94.38 98 ALA A C 1
ATOM 774 O O . ALA A 1 98 ? 19.353 4.719 -19.573 1.00 94.38 98 ALA A O 1
ATOM 775 N N . SER A 1 99 ? 19.312 3.561 -17.650 1.00 91.75 99 SER A N 1
ATOM 776 C CA . SER A 1 99 ? 20.525 4.165 -17.090 1.00 91.75 99 SER A CA 1
ATOM 777 C C . SER A 1 99 ? 21.765 3.872 -17.944 1.00 91.75 99 SER A C 1
ATOM 779 O O . SER A 1 99 ? 22.484 4.792 -18.338 1.00 91.75 99 SER A O 1
ATOM 781 N N . VAL A 1 100 ? 21.985 2.602 -18.311 1.00 92.44 100 VAL A N 1
ATOM 782 C CA . VAL A 1 100 ? 23.125 2.193 -19.148 1.00 92.44 100 VAL A CA 1
ATOM 783 C C . VAL A 1 100 ? 23.042 2.828 -20.534 1.00 92.44 100 VAL A C 1
ATOM 785 O O . VAL A 1 100 ? 24.039 3.357 -21.025 1.00 92.44 100 VAL A O 1
ATOM 788 N N . GLN A 1 101 ? 21.863 2.812 -21.161 1.00 93.12 101 GLN A N 1
ATOM 789 C CA . GLN A 1 101 ? 21.660 3.411 -22.481 1.00 93.12 101 GLN A CA 1
ATOM 790 C C . GLN A 1 101 ? 21.849 4.934 -22.447 1.00 93.12 101 GLN A C 1
ATOM 792 O O . GLN A 1 101 ? 22.471 5.497 -23.350 1.00 93.12 101 GLN A O 1
ATOM 797 N N . SER A 1 102 ? 21.391 5.602 -21.384 1.00 91.81 102 SER A N 1
ATOM 798 C CA . SER A 1 102 ? 21.603 7.038 -21.184 1.00 91.81 102 SER A CA 1
ATOM 799 C C . SER A 1 102 ? 23.080 7.376 -20.986 1.00 91.81 102 SER A C 1
ATOM 801 O O . SER A 1 102 ? 23.550 8.357 -21.555 1.00 91.81 102 SER A O 1
ATOM 803 N N . TYR A 1 103 ? 23.830 6.570 -20.228 1.00 90.56 103 TYR A N 1
ATOM 804 C CA . TYR A 1 103 ? 25.275 6.753 -20.085 1.00 90.56 103 TYR A CA 1
ATOM 805 C C . TYR A 1 103 ? 25.997 6.551 -21.419 1.00 90.56 103 TYR A C 1
ATOM 807 O O . TYR A 1 103 ? 26.750 7.419 -21.839 1.00 90.56 103 TYR A O 1
ATOM 815 N N . ARG A 1 104 ? 25.720 5.457 -22.145 1.00 91.94 104 ARG A N 1
ATOM 816 C CA . ARG A 1 104 ? 26.328 5.198 -23.468 1.00 91.94 104 ARG A CA 1
ATOM 817 C C . ARG A 1 104 ? 26.034 6.300 -24.492 1.00 91.94 104 ARG A C 1
ATOM 819 O O . ARG A 1 104 ? 26.820 6.501 -25.418 1.00 91.94 104 ARG A O 1
ATOM 826 N N . SER A 1 105 ? 24.931 7.020 -24.298 1.00 91.12 105 SER A N 1
ATOM 827 C CA . SER A 1 105 ? 24.517 8.181 -25.091 1.00 91.12 105 SER A CA 1
ATOM 828 C C . SER A 1 105 ? 25.271 9.474 -24.755 1.00 91.12 105 SER A C 1
ATOM 830 O O . SER A 1 105 ? 25.080 10.469 -25.455 1.00 91.12 105 SER A O 1
ATOM 832 N N . SER A 1 106 ? 26.115 9.481 -23.718 1.00 90.56 106 SER A N 1
ATOM 833 C CA . SER A 1 106 ? 26.803 10.673 -23.226 1.00 90.56 106 SER A CA 1
ATOM 834 C C . SER A 1 106 ? 28.219 10.846 -23.789 1.00 90.56 106 SER A C 1
ATOM 836 O O . SER A 1 106 ? 28.916 9.889 -24.143 1.00 90.56 106 SER A O 1
ATOM 838 N N . ASP A 1 107 ? 28.666 12.095 -23.868 1.00 90.44 107 ASP A N 1
ATOM 839 C CA . ASP A 1 107 ? 29.990 12.471 -24.363 1.00 90.44 107 ASP A CA 1
ATOM 840 C C . ASP A 1 107 ? 31.128 11.924 -23.483 1.00 90.44 107 ASP A C 1
ATOM 842 O O . ASP A 1 107 ? 32.229 11.640 -23.960 1.00 90.44 107 ASP A O 1
ATOM 846 N N . GLU A 1 108 ? 30.866 11.717 -22.194 1.00 90.00 108 GLU A N 1
ATOM 847 C CA . GLU A 1 108 ? 31.777 11.047 -21.269 1.00 90.00 108 GLU A CA 1
ATOM 848 C C . GLU A 1 108 ? 31.993 9.581 -21.653 1.00 90.00 108 GLU A C 1
ATOM 850 O O . GLU A 1 108 ? 33.138 9.125 -21.684 1.00 90.00 108 GLU A O 1
ATOM 855 N N . ALA A 1 109 ? 30.929 8.853 -22.003 1.00 90.38 109 ALA A N 1
ATOM 856 C CA . ALA A 1 109 ? 31.046 7.473 -22.465 1.00 90.38 109 ALA A CA 1
ATOM 857 C C . ALA A 1 109 ? 31.864 7.385 -23.762 1.00 90.38 109 ALA A C 1
ATOM 859 O O . ALA A 1 109 ? 32.695 6.485 -23.904 1.00 90.38 109 ALA A O 1
ATOM 860 N N . ARG A 1 110 ? 31.712 8.364 -24.666 1.00 90.50 110 ARG A N 1
ATOM 861 C CA . ARG A 1 110 ? 32.552 8.490 -25.870 1.00 90.50 110 ARG A CA 1
ATOM 862 C C . ARG A 1 110 ? 34.027 8.660 -25.524 1.00 90.50 110 ARG A C 1
ATOM 864 O O . ARG A 1 110 ? 34.859 7.905 -26.021 1.00 90.50 110 ARG A O 1
ATOM 871 N N . LYS A 1 111 ? 34.356 9.625 -24.657 1.00 91.50 111 LYS A N 1
ATOM 872 C CA . LYS A 1 111 ? 35.738 9.879 -24.202 1.00 91.50 111 LYS A CA 1
ATOM 873 C C . LYS A 1 111 ? 36.344 8.648 -23.523 1.00 91.50 111 LYS A C 1
ATOM 875 O O . LYS A 1 111 ? 37.526 8.373 -23.694 1.00 91.50 111 LYS A O 1
ATOM 880 N N . GLY A 1 112 ? 35.525 7.891 -22.795 1.00 90.75 112 GLY A N 1
ATOM 881 C CA . GLY A 1 112 ? 35.904 6.646 -22.130 1.00 90.75 112 GLY A CA 1
ATOM 882 C C . GLY A 1 112 ? 35.948 5.407 -23.029 1.00 90.75 112 GLY A C 1
ATOM 883 O O . GLY A 1 112 ? 36.089 4.311 -22.497 1.00 90.75 112 GLY A O 1
ATOM 884 N N . SER A 1 113 ? 35.802 5.539 -24.355 1.00 90.56 113 SER A N 1
ATOM 885 C CA . SER A 1 113 ? 35.752 4.407 -25.302 1.00 90.56 113 SER A CA 1
ATOM 886 C C . SER A 1 113 ? 34.682 3.358 -24.963 1.00 90.56 113 SER A C 1
ATOM 888 O O . SER A 1 113 ? 34.839 2.172 -25.252 1.00 90.56 113 SER A O 1
ATOM 890 N N . SER A 1 114 ? 33.584 3.779 -24.331 1.00 90.81 114 SER A N 1
ATOM 891 C CA . SER A 1 114 ? 32.460 2.890 -24.049 1.00 90.81 114 SER A CA 1
ATOM 892 C C . SER A 1 114 ? 31.724 2.509 -25.339 1.00 90.81 114 SER A C 1
ATOM 894 O O . SER A 1 114 ? 31.682 3.310 -26.283 1.00 90.81 114 SER A O 1
ATOM 896 N N . PRO A 1 115 ? 31.089 1.321 -25.382 1.00 91.06 115 PRO A N 1
ATOM 897 C CA . PRO A 1 115 ? 30.282 0.910 -26.524 1.00 91.06 115 PRO A CA 1
ATOM 898 C C . PRO A 1 115 ? 29.172 1.916 -26.847 1.00 91.06 115 PRO A C 1
ATOM 900 O O . PRO A 1 115 ? 28.652 2.595 -25.957 1.00 91.06 115 PRO A O 1
ATOM 903 N N . HIS A 1 116 ? 28.775 1.969 -28.118 1.00 90.31 116 HIS A N 1
ATOM 904 C CA . HIS A 1 116 ? 27.630 2.764 -28.560 1.00 90.31 116 HIS A CA 1
ATOM 905 C C . HIS A 1 116 ? 26.330 2.297 -27.877 1.00 90.31 116 HIS A C 1
ATOM 907 O O . HIS A 1 116 ? 26.225 1.130 -27.471 1.00 90.31 116 HIS A O 1
ATOM 913 N N . PRO A 1 117 ? 25.336 3.190 -27.716 1.00 91.56 117 PRO A N 1
ATOM 914 C CA . PRO A 1 117 ? 24.013 2.775 -27.270 1.00 91.56 117 PRO A CA 1
ATOM 915 C C . PRO A 1 117 ? 23.398 1.803 -28.286 1.00 91.56 117 PRO A C 1
ATOM 917 O O . PRO A 1 117 ? 23.744 1.835 -29.461 1.00 91.56 117 PRO A O 1
ATOM 920 N N . THR A 1 118 ? 22.527 0.905 -27.828 1.00 91.94 118 THR A N 1
ATOM 921 C CA . THR A 1 118 ? 21.997 -0.217 -28.638 1.00 91.94 118 THR A CA 1
ATOM 922 C C . THR A 1 118 ? 20.472 -0.300 -28.633 1.00 91.94 118 THR A C 1
ATOM 924 O O . THR A 1 118 ? 19.896 -1.289 -29.093 1.00 91.94 118 THR A O 1
ATOM 927 N N . PHE A 1 119 ? 19.808 0.722 -28.090 1.00 91.62 119 PHE A N 1
ATOM 928 C CA . PHE A 1 119 ? 18.354 0.782 -28.028 1.00 91.62 119 PHE A CA 1
ATOM 929 C C . PHE A 1 119 ? 17.729 1.016 -29.405 1.00 91.62 119 PHE A C 1
ATOM 931 O O . PHE A 1 119 ? 18.326 1.624 -30.293 1.00 91.62 119 PHE A O 1
ATOM 938 N N . THR A 1 120 ? 16.480 0.583 -29.547 1.00 91.44 120 THR A N 1
ATOM 939 C CA . THR A 1 120 ? 15.631 0.886 -30.704 1.00 91.44 120 THR A CA 1
ATOM 940 C C . THR A 1 120 ? 14.417 1.702 -30.277 1.00 91.44 120 THR A C 1
ATOM 942 O O . THR A 1 120 ? 14.023 1.696 -29.109 1.00 91.44 120 THR A O 1
ATOM 945 N N . GLY A 1 121 ? 13.807 2.403 -31.228 1.00 90.94 121 GLY A N 1
ATOM 946 C CA . GLY A 1 121 ? 12.564 3.138 -31.025 1.00 90.94 121 GLY A CA 1
ATOM 947 C C . GLY A 1 121 ? 11.440 2.269 -30.453 1.00 90.94 121 GLY A C 1
ATOM 948 O O . GLY A 1 121 ? 10.894 2.636 -29.413 1.00 90.94 121 GLY A O 1
ATOM 949 N N . PRO A 1 122 ? 11.130 1.098 -31.051 1.00 93.06 122 PRO A N 1
ATOM 950 C CA . PRO A 1 122 ? 10.136 0.175 -30.506 1.00 93.06 122 PRO A CA 1
ATOM 951 C C . PRO A 1 122 ? 10.404 -0.236 -29.054 1.00 93.06 122 PRO A C 1
ATOM 953 O O . PRO A 1 122 ? 9.486 -0.178 -28.245 1.00 93.06 122 PRO A O 1
ATOM 956 N N . GLN A 1 123 ? 11.655 -0.548 -28.690 1.00 93.50 123 GLN A N 1
ATOM 957 C CA . GLN A 1 123 ? 12.001 -0.903 -27.306 1.00 93.50 123 GLN A CA 1
ATOM 958 C C . GLN A 1 123 ? 11.789 0.249 -26.322 1.00 93.50 123 GLN A C 1
ATOM 960 O O . GLN A 1 123 ? 11.361 0.022 -25.194 1.00 93.50 123 GLN A O 1
ATOM 965 N N . ILE A 1 124 ? 12.096 1.489 -26.727 1.00 94.38 124 ILE A N 1
ATOM 966 C CA . ILE A 1 124 ? 11.815 2.661 -25.890 1.00 94.38 124 ILE A CA 1
ATOM 967 C C . ILE A 1 124 ? 10.311 2.784 -25.663 1.00 94.38 124 ILE A C 1
ATOM 969 O O . ILE A 1 124 ? 9.894 3.018 -24.533 1.00 94.38 124 ILE A O 1
ATOM 973 N N . LEU A 1 125 ? 9.507 2.649 -26.721 1.00 95.31 125 LEU A N 1
ATOM 974 C CA . LEU A 1 125 ? 8.053 2.778 -26.631 1.00 95.31 125 LEU A CA 1
ATOM 975 C C . LEU A 1 125 ? 7.441 1.676 -25.761 1.00 95.31 125 LEU A C 1
ATOM 977 O O . LEU A 1 125 ? 6.658 1.992 -24.874 1.00 95.31 125 LEU A O 1
ATOM 981 N N . GLU A 1 126 ? 7.843 0.421 -25.961 1.00 95.75 126 GLU A N 1
ATOM 982 C CA . GLU A 1 126 ? 7.404 -0.724 -25.155 1.00 95.75 126 GLU A CA 1
ATOM 983 C C . GLU A 1 126 ? 7.704 -0.504 -23.670 1.00 95.75 126 GLU A C 1
ATOM 985 O O . GLU A 1 126 ? 6.790 -0.447 -22.848 1.00 95.75 126 GLU A O 1
ATOM 990 N N . ARG A 1 127 ? 8.972 -0.249 -23.331 1.00 96.81 127 ARG A N 1
ATOM 991 C CA . ARG A 1 127 ? 9.390 -0.011 -21.944 1.00 96.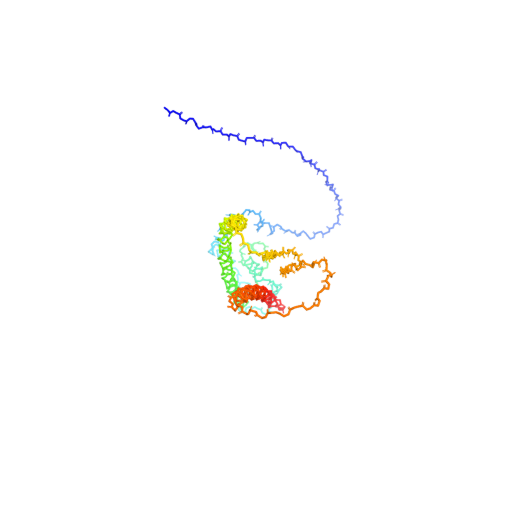81 127 ARG A CA 1
ATOM 992 C C . ARG A 1 127 ? 8.749 1.240 -21.341 1.00 96.81 127 ARG A C 1
ATOM 994 O O . ARG A 1 127 ? 8.503 1.294 -20.138 1.00 96.81 127 ARG A O 1
ATOM 1001 N N . LEU A 1 128 ? 8.476 2.267 -22.149 1.00 96.12 128 LEU A N 1
ATOM 1002 C CA . LEU A 1 128 ? 7.765 3.461 -21.697 1.00 96.12 128 LEU A CA 1
ATOM 1003 C C . LEU A 1 128 ? 6.307 3.144 -21.342 1.00 96.12 128 LEU A C 1
ATOM 1005 O O . LEU A 1 128 ? 5.827 3.619 -20.313 1.00 96.12 128 LEU A O 1
ATOM 1009 N N . GLU A 1 129 ? 5.611 2.358 -22.163 1.00 94.62 129 GLU A N 1
ATOM 1010 C CA . GLU A 1 129 ? 4.245 1.917 -21.871 1.00 94.62 129 GLU A CA 1
ATOM 1011 C C . GLU A 1 129 ? 4.196 0.989 -20.649 1.00 94.62 129 GLU A C 1
ATOM 1013 O O . GLU A 1 129 ? 3.338 1.176 -19.787 1.00 94.62 129 GLU A O 1
ATOM 1018 N N . GLU A 1 130 ? 5.166 0.083 -20.484 1.00 94.06 130 GLU A N 1
ATOM 1019 C CA . GLU A 1 130 ? 5.316 -0.723 -19.263 1.00 94.06 130 GLU A CA 1
ATOM 1020 C C . GLU A 1 130 ? 5.447 0.156 -18.012 1.00 94.06 130 GLU A C 1
ATOM 1022 O O . GLU A 1 130 ? 4.733 -0.037 -17.026 1.00 94.06 130 GLU A O 1
ATOM 1027 N N . VAL A 1 131 ? 6.329 1.161 -18.048 1.00 95.81 131 VAL A N 1
ATOM 1028 C CA . VAL A 1 131 ? 6.529 2.082 -16.918 1.00 95.81 131 VAL A CA 1
ATOM 1029 C C . VAL A 1 131 ? 5.262 2.883 -16.631 1.00 95.81 131 VAL A C 1
ATOM 1031 O O . VAL A 1 131 ? 4.915 3.058 -15.463 1.00 95.81 131 VAL A O 1
ATOM 1034 N N . LYS A 1 132 ? 4.544 3.352 -17.659 1.00 94.50 132 LYS A N 1
ATOM 1035 C CA . LYS A 1 132 ? 3.257 4.041 -17.477 1.00 94.50 132 LYS A CA 1
ATOM 1036 C C . LYS A 1 132 ? 2.214 3.129 -16.836 1.00 94.50 132 LYS A C 1
ATOM 1038 O O . LYS A 1 132 ? 1.513 3.574 -15.928 1.00 94.50 132 LYS A O 1
ATOM 1043 N N . ALA A 1 133 ? 2.123 1.875 -17.273 1.00 92.00 133 ALA A N 1
ATOM 1044 C CA . ALA A 1 133 ? 1.190 0.900 -16.721 1.00 92.00 133 ALA A CA 1
ATOM 1045 C C . ALA A 1 133 ? 1.504 0.594 -15.248 1.00 92.00 133 ALA A C 1
ATOM 1047 O O . ALA A 1 133 ? 0.611 0.652 -14.401 1.00 92.00 133 ALA A O 1
ATOM 1048 N N . LEU A 1 134 ? 2.778 0.354 -14.919 1.00 91.25 134 LEU A N 1
ATOM 1049 C CA . LEU A 1 134 ? 3.230 0.153 -13.539 1.00 91.25 134 LEU A CA 1
ATOM 1050 C C . LEU A 1 134 ? 2.967 1.386 -12.670 1.00 91.25 134 LEU A C 1
ATOM 1052 O O . LEU A 1 134 ? 2.471 1.258 -11.552 1.00 91.25 134 LEU A O 1
ATOM 1056 N N . LEU A 1 135 ? 3.247 2.584 -13.187 1.00 93.75 135 LEU A N 1
ATOM 1057 C CA . LEU A 1 135 ? 2.983 3.836 -12.483 1.00 93.75 135 LEU A CA 1
ATOM 1058 C C . LEU A 1 135 ? 1.488 4.007 -12.191 1.00 93.75 135 LEU A C 1
ATOM 1060 O O . LEU A 1 135 ? 1.122 4.311 -11.058 1.00 93.75 135 LEU A O 1
ATOM 1064 N N . ALA A 1 136 ? 0.623 3.778 -13.181 1.00 91.12 136 ALA A N 1
ATOM 1065 C CA . ALA A 1 136 ? -0.824 3.835 -12.996 1.00 91.12 136 ALA A CA 1
ATOM 1066 C C . ALA A 1 136 ? -1.301 2.814 -11.949 1.00 91.12 136 ALA A C 1
ATOM 1068 O O . ALA A 1 136 ? -2.074 3.166 -11.058 1.00 91.12 136 ALA A O 1
ATOM 1069 N N . SER A 1 137 ? -0.787 1.581 -12.003 1.00 93.19 137 SER A N 1
ATOM 1070 C CA . SER A 1 137 ? -1.079 0.538 -11.013 1.00 93.19 137 SER A CA 1
ATOM 1071 C C . SER A 1 137 ? -0.683 0.968 -9.597 1.00 93.19 137 SER A C 1
ATOM 1073 O O . SER A 1 137 ? -1.492 0.870 -8.676 1.00 93.19 137 SER A O 1
ATOM 1075 N N . HIS A 1 138 ? 0.530 1.496 -9.414 1.00 90.62 138 HIS A N 1
ATOM 1076 C CA . HIS A 1 138 ? 0.999 1.957 -8.106 1.00 90.62 138 HIS A CA 1
ATOM 1077 C C . HIS A 1 138 ? 0.238 3.181 -7.589 1.00 90.62 138 HIS A C 1
ATOM 1079 O O . HIS A 1 138 ? 0.016 3.290 -6.385 1.00 90.62 138 HIS A O 1
ATOM 1085 N N . ILE A 1 139 ? -0.200 4.090 -8.466 1.00 91.31 139 ILE A N 1
ATOM 1086 C CA . ILE A 1 139 ? -1.060 5.216 -8.072 1.00 91.31 139 ILE A CA 1
ATOM 1087 C C . ILE A 1 139 ? -2.383 4.698 -7.496 1.00 91.31 139 ILE A C 1
ATOM 1089 O O . ILE A 1 139 ? -2.809 5.170 -6.440 1.00 91.31 139 ILE A O 1
ATOM 1093 N N . LEU A 1 140 ? -3.012 3.718 -8.151 1.00 93.06 140 LEU A N 1
ATOM 1094 C CA . LEU A 1 140 ? -4.260 3.114 -7.677 1.00 93.06 140 LEU A CA 1
ATOM 1095 C C . LEU A 1 140 ? -4.064 2.353 -6.358 1.00 93.06 140 LEU A C 1
ATOM 1097 O O . LEU A 1 140 ? -4.857 2.515 -5.432 1.00 93.06 140 LEU A O 1
ATOM 1101 N N . GLU A 1 141 ? -2.991 1.569 -6.241 1.00 91.81 141 GLU A N 1
ATOM 1102 C CA . GLU A 1 141 ? -2.636 0.868 -5.002 1.00 91.81 141 GLU A CA 1
ATOM 1103 C C . GLU A 1 141 ? -2.419 1.854 -3.845 1.00 91.81 141 GLU A C 1
ATOM 1105 O O . GLU A 1 141 ? -2.994 1.693 -2.769 1.00 91.81 141 GLU A O 1
ATOM 1110 N N . HIS A 1 142 ? -1.661 2.927 -4.080 1.00 92.19 142 HIS A N 1
ATOM 1111 C CA . HIS A 1 142 ? -1.415 3.966 -3.084 1.00 92.19 142 HIS A CA 1
ATOM 1112 C C . HIS A 1 142 ? -2.710 4.668 -2.647 1.00 92.19 142 HIS A C 1
ATOM 1114 O O . HIS A 1 142 ? -2.906 4.922 -1.458 1.00 92.19 142 HIS A O 1
ATOM 1120 N N . GLN A 1 143 ? -3.622 4.961 -3.580 1.00 94.50 143 GLN A N 1
ATOM 1121 C CA . GLN A 1 143 ? -4.940 5.515 -3.253 1.00 94.50 143 GLN A CA 1
ATOM 1122 C C . GLN A 1 143 ? -5.773 4.548 -2.400 1.00 94.50 143 GLN A C 1
ATOM 1124 O O . GLN A 1 143 ? -6.359 4.976 -1.406 1.00 94.50 143 GLN A O 1
ATOM 1129 N N . SER A 1 144 ? -5.773 3.254 -2.737 1.00 92.94 144 SER A N 1
ATOM 1130 C CA . SER A 1 144 ? -6.465 2.219 -1.959 1.00 92.94 144 SER A CA 1
ATOM 1131 C C . SER A 1 144 ? -5.913 2.109 -0.537 1.00 92.94 144 SER A C 1
ATOM 1133 O O . SER A 1 144 ? -6.683 2.092 0.419 1.00 92.94 144 SER A O 1
ATOM 1135 N N . LEU A 1 145 ? -4.586 2.074 -0.378 1.00 91.25 145 LEU A N 1
ATOM 1136 C CA . LEU A 1 145 ? -3.944 2.017 0.939 1.00 91.25 145 LEU A CA 1
ATOM 1137 C C . LEU A 1 145 ? -4.236 3.273 1.763 1.00 91.25 145 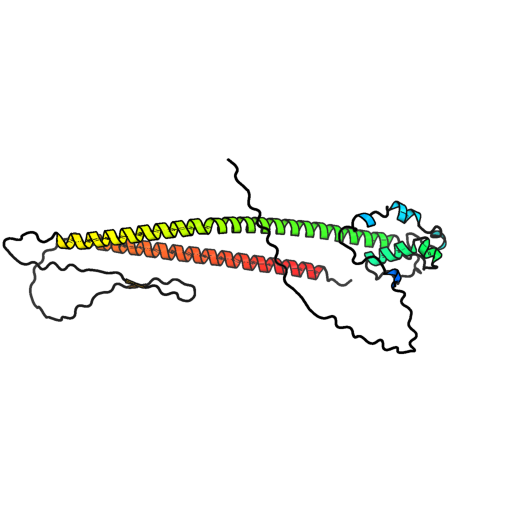LEU A C 1
ATOM 1139 O O . LEU A 1 145 ? -4.479 3.187 2.964 1.00 91.25 145 LEU A O 1
ATOM 1143 N N . LYS A 1 146 ? -4.260 4.449 1.126 1.00 95.75 146 LYS A N 1
ATOM 1144 C CA . LYS A 1 146 ? -4.620 5.704 1.794 1.00 95.75 146 LYS A CA 1
ATOM 1145 C C . LYS A 1 146 ? -6.056 5.675 2.326 1.00 95.75 146 LYS A C 1
ATOM 1147 O O . LYS A 1 146 ? -6.293 6.172 3.425 1.00 95.75 146 LYS A O 1
ATOM 1152 N N . GLN A 1 147 ? -6.990 5.095 1.574 1.00 94.94 147 GLN A N 1
ATOM 1153 C CA . GLN A 1 147 ? -8.367 4.912 2.029 1.00 94.94 147 GLN A CA 1
ATOM 1154 C C . GLN A 1 147 ? -8.444 3.939 3.214 1.00 94.94 147 GLN A C 1
ATOM 1156 O O . GLN A 1 147 ? -9.082 4.256 4.212 1.00 94.94 147 GLN A O 1
ATOM 1161 N N . GLU A 1 148 ? -7.747 2.803 3.149 1.00 94.19 148 GLU A N 1
ATOM 1162 C CA . GLU A 1 148 ? -7.712 1.826 4.246 1.00 94.19 148 GLU A CA 1
ATOM 1163 C C . GLU A 1 148 ? -7.129 2.431 5.535 1.00 94.19 148 GLU A C 1
ATOM 1165 O O . GLU A 1 148 ? -7.688 2.257 6.617 1.00 94.19 148 GLU A O 1
ATOM 1170 N N . ILE A 1 149 ? -6.047 3.211 5.427 1.00 93.88 149 ILE A N 1
ATOM 1171 C CA . ILE A 1 149 ? -5.465 3.942 6.564 1.00 93.88 149 ILE A CA 1
ATOM 1172 C C . ILE A 1 149 ? -6.488 4.899 7.181 1.00 93.88 149 ILE A C 1
ATOM 1174 O O . ILE A 1 149 ? -6.564 5.005 8.406 1.00 93.88 149 ILE A O 1
ATOM 1178 N N . TRP A 1 150 ? -7.266 5.592 6.351 1.00 96.56 150 TRP A N 1
ATOM 1179 C CA . TRP A 1 150 ? -8.295 6.514 6.820 1.00 96.56 150 TRP A CA 1
ATOM 1180 C C . TRP A 1 150 ? -9.419 5.777 7.566 1.00 96.56 150 TRP A C 1
ATOM 1182 O O . TRP A 1 150 ? -9.731 6.140 8.697 1.00 96.56 150 TRP A O 1
ATOM 1192 N N . GLU A 1 151 ? -9.930 4.673 7.016 1.00 94.88 151 GLU A N 1
ATOM 1193 C CA . GLU A 1 151 ? -10.955 3.837 7.663 1.00 94.88 151 GLU A CA 1
ATOM 1194 C C . GLU A 1 151 ? -10.473 3.266 9.010 1.00 94.88 151 GLU A C 1
ATOM 1196 O O . GLU A 1 151 ? -11.182 3.314 10.021 1.00 94.88 151 GLU A O 1
ATOM 1201 N N . VAL A 1 152 ? -9.235 2.764 9.067 1.00 94.75 152 VAL A N 1
ATOM 1202 C CA . VAL A 1 152 ? -8.635 2.281 10.320 1.00 94.75 152 VAL A CA 1
ATOM 1203 C C . VAL A 1 152 ? -8.474 3.425 11.325 1.00 94.75 152 VAL A C 1
ATOM 1205 O O . VAL A 1 152 ? -8.752 3.237 12.509 1.00 94.75 152 VAL A O 1
ATOM 1208 N N . SER A 1 153 ? -8.076 4.617 10.878 1.00 96.31 153 SER A N 1
ATOM 1209 C CA . SER A 1 153 ? -7.966 5.796 11.744 1.00 96.31 153 SER A CA 1
ATOM 1210 C C . SER A 1 153 ? -9.310 6.168 12.378 1.00 96.31 153 SER A C 1
ATOM 1212 O O . SER A 1 153 ? -9.379 6.365 13.595 1.00 96.31 153 SER A O 1
ATOM 1214 N N . ASP A 1 154 ? -10.386 6.155 11.590 1.00 96.00 154 ASP A N 1
ATOM 1215 C CA . ASP A 1 154 ? -11.742 6.434 12.062 1.00 96.00 154 ASP A CA 1
ATOM 1216 C C . ASP A 1 154 ? -12.198 5.400 13.098 1.00 96.00 154 ASP A C 1
ATOM 1218 O O . ASP A 1 154 ? -12.642 5.766 14.190 1.00 96.00 154 ASP A O 1
ATOM 1222 N N . THR A 1 155 ? -12.017 4.104 12.823 1.00 96.56 155 THR A N 1
ATOM 1223 C CA . THR A 1 155 ? -12.369 3.048 13.793 1.00 96.56 155 THR A CA 1
ATOM 1224 C C . THR A 1 155 ? -11.578 3.170 15.096 1.00 96.56 155 THR A C 1
ATOM 1226 O O . THR A 1 155 ? -12.140 3.018 16.183 1.00 96.56 155 THR A O 1
ATOM 1229 N N . LEU A 1 156 ? -10.291 3.507 15.013 1.00 96.50 156 LEU A N 1
ATOM 1230 C CA . LEU A 1 156 ? -9.432 3.699 16.174 1.00 96.50 156 LEU A CA 1
ATOM 1231 C C . LEU A 1 156 ? -9.883 4.914 16.998 1.00 96.50 156 LEU A C 1
ATOM 1233 O O . LEU A 1 156 ? -9.911 4.847 18.228 1.00 96.50 156 LEU A O 1
ATOM 1237 N N . SER A 1 157 ? -10.293 6.001 16.340 1.00 96.69 157 SER A N 1
ATOM 1238 C CA . SER A 1 157 ? -10.852 7.181 17.009 1.00 96.69 157 SER A CA 1
ATOM 1239 C C . SER A 1 157 ? -12.142 6.856 17.776 1.00 96.69 157 SER A C 1
ATOM 1241 O O . SER A 1 157 ? -12.284 7.253 18.935 1.00 96.69 157 SER A O 1
ATOM 1243 N N . ALA A 1 158 ? -13.030 6.045 17.189 1.00 97.00 158 ALA A N 1
ATOM 1244 C CA . ALA A 1 158 ? -14.261 5.596 17.834 1.00 97.00 158 ALA A CA 1
ATOM 1245 C C . ALA A 1 158 ? -13.981 4.684 19.039 1.00 97.00 158 ALA A C 1
ATOM 1247 O O . ALA A 1 158 ? -14.599 4.839 20.093 1.00 97.00 158 ALA A O 1
ATOM 1248 N N . LEU A 1 159 ? -13.015 3.764 18.922 1.00 95.69 159 LEU A N 1
ATOM 1249 C CA . LEU A 1 159 ? -12.608 2.902 20.034 1.00 95.69 159 LEU A CA 1
ATOM 1250 C C . LEU A 1 159 ? -11.997 3.703 21.188 1.00 95.69 159 LEU A C 1
ATOM 1252 O O . LEU A 1 159 ? -12.333 3.439 22.339 1.00 95.69 159 LEU A O 1
ATOM 1256 N N . ARG A 1 160 ? -11.175 4.720 20.901 1.00 97.62 160 ARG A N 1
ATOM 1257 C CA . ARG A 1 160 ? -10.648 5.636 21.928 1.00 97.62 160 ARG A CA 1
ATOM 1258 C C . ARG A 1 160 ? -11.752 6.435 22.618 1.00 97.62 160 ARG A C 1
ATOM 1260 O O . ARG A 1 160 ? -11.707 6.624 23.830 1.00 97.62 160 ARG A O 1
ATOM 1267 N N . ALA A 1 161 ? -12.755 6.897 21.870 1.00 97.31 161 ALA A N 1
ATOM 1268 C CA . ALA A 1 161 ? -13.913 7.566 22.461 1.00 97.31 161 ALA A CA 1
ATOM 1269 C C . ALA A 1 161 ? -14.681 6.622 23.402 1.00 97.31 161 ALA A C 1
ATOM 1271 O O . ALA A 1 161 ? -15.055 7.019 24.504 1.00 97.31 161 ALA A O 1
ATOM 1272 N N . ARG A 1 162 ? -14.848 5.354 23.005 1.00 96.88 162 ARG A N 1
ATOM 1273 C CA . ARG A 1 162 ? -15.485 4.327 23.837 1.00 96.88 162 ARG A CA 1
ATOM 1274 C C . ARG A 1 162 ? -14.676 4.004 25.093 1.00 96.88 162 ARG A C 1
ATOM 1276 O O . ARG A 1 162 ? -15.262 3.883 26.162 1.00 96.88 162 ARG A O 1
ATOM 1283 N N . GLU A 1 163 ? -13.358 3.876 24.966 1.00 97.31 163 GLU A N 1
ATOM 1284 C CA . GLU A 1 163 ? -12.438 3.677 26.091 1.00 97.31 163 GLU A CA 1
ATOM 1285 C C . GLU A 1 163 ? -12.563 4.816 27.106 1.00 97.31 163 GLU A C 1
ATOM 1287 O O . GLU A 1 163 ? -12.681 4.555 28.298 1.00 97.31 163 GLU A O 1
ATOM 1292 N N . LYS A 1 164 ? -12.637 6.067 26.634 1.00 97.69 164 LYS A N 1
ATOM 1293 C CA . LYS A 1 164 ? -12.819 7.240 27.497 1.00 97.69 164 LYS A CA 1
ATOM 1294 C C . LYS A 1 164 ? -14.164 7.250 28.237 1.00 97.69 164 LYS A C 1
ATOM 1296 O O . LYS A 1 164 ? -14.223 7.774 29.339 1.00 97.69 164 LYS A O 1
ATOM 1301 N N . GLN A 1 165 ? -15.220 6.687 27.649 1.00 97.50 165 GLN A N 1
ATOM 1302 C CA . GLN A 1 165 ? -16.556 6.613 28.258 1.00 97.50 165 GLN A CA 1
ATOM 1303 C C . GLN A 1 165 ? -16.697 5.463 29.272 1.00 97.50 165 GLN A C 1
ATOM 1305 O O . GLN A 1 165 ? -17.568 5.501 30.136 1.00 97.50 165 GLN A O 1
ATOM 1310 N N . ALA A 1 166 ? -15.877 4.415 29.162 1.00 96.31 166 ALA A N 1
ATOM 1311 C CA . ALA A 1 166 ? -16.023 3.221 29.991 1.00 96.31 166 ALA A CA 1
ATOM 1312 C C . ALA A 1 166 ? -15.883 3.474 31.513 1.00 96.31 166 ALA A C 1
ATOM 1314 O O . ALA A 1 166 ? -16.667 2.878 32.249 1.00 96.31 166 ALA A O 1
ATOM 1315 N N . PRO A 1 167 ? -14.964 4.332 32.009 1.00 97.88 167 PRO A N 1
ATOM 1316 C CA . PRO A 1 167 ? -14.878 4.665 33.433 1.00 97.88 167 PRO A CA 1
ATOM 1317 C C . PRO A 1 167 ? -16.165 5.279 33.988 1.00 97.88 167 PRO A C 1
ATOM 1319 O O . PRO A 1 167 ? -16.666 4.789 34.991 1.00 97.88 167 PRO A O 1
ATOM 1322 N N . ASP A 1 168 ? -16.759 6.249 33.288 1.00 97.50 168 ASP A N 1
ATOM 1323 C CA . ASP A 1 168 ? -17.998 6.905 33.729 1.00 97.50 168 ASP A CA 1
ATOM 1324 C C . ASP A 1 168 ? -19.156 5.896 33.869 1.00 97.50 168 ASP A C 1
ATOM 1326 O O . ASP A 1 168 ? -19.965 5.968 34.793 1.00 97.50 168 ASP A O 1
ATOM 1330 N N . GLU A 1 169 ? -19.235 4.916 32.960 1.00 97.56 169 GLU A N 1
ATOM 1331 C CA . GLU A 1 169 ? -20.217 3.828 33.049 1.00 97.56 169 GLU A CA 1
ATOM 1332 C C . GLU A 1 169 ? -19.936 2.874 34.214 1.00 97.56 169 GLU A C 1
ATOM 1334 O O . GLU A 1 169 ? -20.873 2.389 34.849 1.00 97.56 169 GLU A O 1
ATOM 1339 N N . ILE A 1 170 ? -18.661 2.584 34.488 1.00 96.12 170 ILE A N 1
ATOM 1340 C CA . ILE A 1 170 ? -18.250 1.756 35.626 1.00 96.12 170 ILE A CA 1
ATOM 1341 C C . ILE A 1 170 ? -18.605 2.457 36.942 1.00 96.12 170 ILE A C 1
ATOM 1343 O O . ILE A 1 170 ? -19.183 1.819 37.822 1.00 96.12 170 ILE A O 1
ATOM 1347 N N . ASP A 1 171 ? -18.336 3.756 37.051 1.00 97.75 171 ASP A N 1
ATOM 1348 C CA . ASP A 1 171 ? -18.654 4.561 38.232 1.00 97.75 171 ASP A CA 1
ATOM 1349 C C . ASP A 1 171 ? -20.171 4.614 38.466 1.00 97.75 171 ASP A C 1
ATOM 1351 O O . ASP A 1 171 ? -20.641 4.290 39.557 1.00 97.75 171 ASP A O 1
ATOM 1355 N N . ALA A 1 172 ? -20.963 4.864 37.416 1.00 96.81 172 ALA A N 1
ATOM 1356 C CA . ALA A 1 172 ? -22.424 4.838 37.506 1.00 96.81 172 ALA A CA 1
ATOM 1357 C C . ALA A 1 172 ? -22.978 3.472 37.963 1.00 96.81 172 ALA A C 1
ATOM 1359 O O . ALA A 1 172 ? -23.980 3.402 38.681 1.00 96.81 172 ALA A O 1
ATOM 1360 N N . LEU A 1 173 ? -22.342 2.365 37.559 1.00 97.25 173 LEU A N 1
ATOM 1361 C CA . LEU A 1 173 ? -22.713 1.024 38.021 1.00 97.25 173 LEU A CA 1
ATOM 1362 C C . LEU A 1 173 ? -22.330 0.786 39.486 1.00 97.25 173 LEU A C 1
ATOM 1364 O O . LEU A 1 173 ? -23.092 0.133 40.204 1.00 97.25 173 LEU A O 1
ATOM 1368 N N . HIS A 1 174 ? -21.185 1.302 39.937 1.00 97.81 174 HIS A N 1
ATOM 1369 C CA . HIS A 1 174 ? -20.790 1.252 41.344 1.00 97.81 174 HIS A CA 1
ATOM 1370 C C . HIS A 1 174 ? -21.759 2.042 42.230 1.00 97.81 174 HIS A C 1
ATOM 1372 O O . HIS A 1 174 ? -22.202 1.518 43.254 1.00 97.81 174 HIS A O 1
ATOM 1378 N N . ASP A 1 175 ? -22.165 3.237 41.806 1.00 97.75 175 ASP A N 1
ATOM 1379 C CA . ASP A 1 175 ? -23.158 4.048 42.516 1.00 97.75 175 ASP A CA 1
ATOM 1380 C C . ASP A 1 175 ? -24.497 3.308 42.638 1.00 97.75 175 ASP A C 1
ATOM 1382 O O . ASP A 1 175 ? -25.022 3.121 43.740 1.00 97.75 175 ASP A O 1
ATOM 1386 N N . ALA A 1 176 ? -25.007 2.769 41.525 1.00 96.50 176 ALA A N 1
ATOM 1387 C CA . ALA A 1 176 ? -26.238 1.980 41.523 1.00 96.50 176 ALA A CA 1
ATOM 1388 C C . ALA A 1 176 ? -26.142 0.737 42.429 1.00 96.50 176 ALA A C 1
ATOM 1390 O O . ALA A 1 176 ? -27.109 0.362 43.099 1.00 96.50 176 ALA A O 1
ATOM 1391 N N . GLN A 1 177 ? -24.976 0.085 42.481 1.00 97.62 177 GLN A N 1
ATOM 1392 C CA . GLN A 1 177 ? -24.737 -1.039 43.385 1.00 97.62 177 GLN A CA 1
ATOM 1393 C C . GLN A 1 177 ? -24.836 -0.610 44.857 1.00 97.62 177 GLN A C 1
ATOM 1395 O O . GLN A 1 177 ? -25.459 -1.317 45.656 1.00 97.62 177 GLN A O 1
ATOM 1400 N N . HIS A 1 178 ? -24.241 0.529 45.219 1.00 97.31 178 HIS A N 1
ATOM 1401 C CA . HIS A 1 178 ? -24.301 1.068 46.576 1.00 97.31 178 HIS A CA 1
ATOM 1402 C C . HIS A 1 178 ? -25.739 1.390 47.002 1.00 97.31 178 HIS A C 1
ATOM 1404 O O . HIS A 1 178 ? -26.167 0.949 48.073 1.00 97.31 178 HIS A O 1
ATOM 1410 N N . GLU A 1 179 ? -26.513 2.056 46.142 1.00 97.31 179 GLU A N 1
ATOM 1411 C CA . GLU A 1 179 ? -27.925 2.364 46.404 1.00 97.31 179 GLU A CA 1
ATOM 1412 C C . GLU A 1 179 ? -28.765 1.097 46.639 1.00 97.31 179 GLU A C 1
ATOM 1414 O O . GLU A 1 179 ? -29.578 1.031 47.568 1.00 97.31 179 GLU A O 1
ATOM 1419 N N . LEU A 1 180 ? -28.551 0.052 45.833 1.00 95.81 180 LEU A N 1
ATOM 1420 C CA . LEU A 1 180 ? -29.263 -1.221 45.975 1.00 95.81 180 LEU A CA 1
ATOM 1421 C C . LEU A 1 180 ? -28.929 -1.944 47.288 1.00 95.81 180 LEU A C 1
ATOM 1423 O O . LEU A 1 180 ? -29.823 -2.525 47.915 1.00 95.81 180 LEU A O 1
ATOM 1427 N N . GLU A 1 181 ? -27.671 -1.910 47.735 1.00 95.75 181 GLU A N 1
ATOM 1428 C CA . GLU A 1 181 ? -27.284 -2.478 49.033 1.00 95.75 181 GLU A CA 1
ATOM 1429 C C . GLU A 1 181 ? -27.922 -1.716 50.205 1.00 95.75 181 GLU A C 1
ATOM 1431 O O . GLU A 1 181 ? -28.343 -2.333 51.189 1.00 95.75 181 GLU A O 1
ATOM 1436 N N . ASP A 1 182 ? -28.083 -0.399 50.099 1.00 96.44 182 ASP A N 1
ATOM 1437 C CA . ASP A 1 182 ? -28.781 0.387 51.118 1.00 96.44 182 ASP A CA 1
ATOM 1438 C C . ASP A 1 182 ? -30.286 0.097 51.151 1.00 96.44 182 ASP A C 1
ATOM 1440 O O . ASP A 1 182 ? -30.851 -0.141 52.226 1.00 96.44 182 ASP A O 1
ATOM 1444 N N . LEU A 1 183 ? -30.937 -0.013 49.989 1.00 94.62 183 LEU A N 1
ATOM 1445 C CA . LEU A 1 183 ? -32.342 -0.428 49.900 1.00 94.62 183 LEU A CA 1
ATOM 1446 C C . LEU A 1 183 ? -32.576 -1.814 50.515 1.00 94.62 183 LEU A C 1
ATOM 1448 O O . LEU A 1 183 ? -33.565 -2.032 51.224 1.00 94.62 183 LEU A O 1
ATOM 1452 N N . LYS A 1 184 ? -31.647 -2.748 50.305 1.00 95.06 184 LYS A N 1
ATOM 1453 C CA . LYS A 1 184 ? -31.676 -4.083 50.916 1.00 95.06 184 LYS A CA 1
ATOM 1454 C C . LYS A 1 184 ? -31.590 -4.015 52.444 1.00 95.06 184 LYS A C 1
ATOM 1456 O O . LYS A 1 184 ? -32.382 -4.683 53.116 1.00 95.06 184 LYS A O 1
ATOM 1461 N N . LYS A 1 185 ? -30.706 -3.185 53.012 1.00 93.81 185 LYS A N 1
ATOM 1462 C CA . LYS A 1 185 ? -30.631 -2.960 54.472 1.00 93.81 185 LYS A CA 1
ATOM 1463 C C . LYS A 1 185 ? -31.949 -2.399 55.021 1.00 93.81 185 LYS A C 1
ATOM 1465 O O . LYS A 1 185 ? -32.450 -2.900 56.030 1.00 93.81 185 LYS A O 1
ATOM 1470 N N . ILE A 1 186 ? -32.547 -1.416 54.340 1.00 91.56 186 ILE A N 1
ATOM 1471 C CA . ILE A 1 186 ? -33.836 -0.814 54.728 1.00 91.56 186 ILE A CA 1
A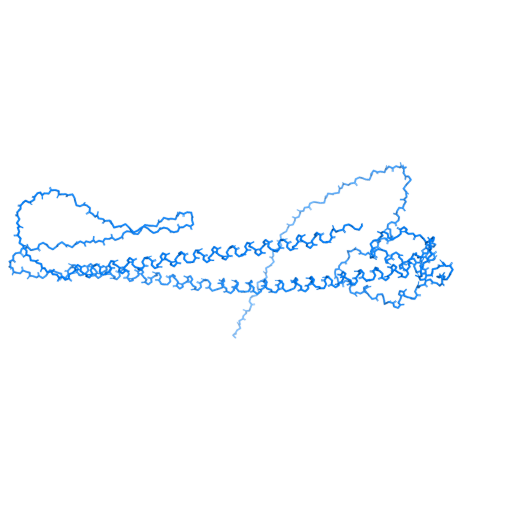TOM 1472 C C . ILE A 1 186 ? -34.956 -1.862 54.720 1.00 91.56 186 ILE A C 1
ATOM 1474 O O . ILE A 1 186 ? -35.722 -1.961 55.683 1.00 91.56 186 ILE A O 1
ATOM 1478 N N . ALA A 1 187 ? -35.044 -2.669 53.660 1.00 89.44 187 ALA A N 1
ATOM 1479 C CA . ALA A 1 187 ? -36.041 -3.729 53.548 1.00 89.44 187 ALA A CA 1
ATOM 1480 C C . ALA A 1 187 ? -35.917 -4.751 54.692 1.00 89.44 187 ALA A C 1
ATOM 1482 O O . ALA A 1 187 ? -36.919 -5.111 55.314 1.00 89.44 187 ALA A O 1
ATOM 1483 N N . HIS A 1 188 ? -34.688 -5.158 55.029 1.00 90.44 188 HIS A N 1
ATOM 1484 C CA . HIS A 1 188 ? -34.418 -6.041 56.166 1.00 90.44 188 HIS A CA 1
ATOM 1485 C C . HIS A 1 188 ? -34.866 -5.429 57.500 1.00 90.44 188 HIS A C 1
ATOM 1487 O O . HIS A 1 188 ? -35.557 -6.090 58.278 1.00 90.44 188 HIS A O 1
ATOM 1493 N N . ALA A 1 189 ? -34.538 -4.160 57.759 1.00 90.00 189 ALA A N 1
ATOM 1494 C CA . ALA A 1 189 ? -34.947 -3.477 58.988 1.00 90.00 189 ALA A CA 1
ATOM 1495 C C . ALA A 1 189 ? -36.482 -3.386 59.127 1.00 90.00 189 ALA A C 1
ATOM 1497 O O . ALA A 1 189 ? -37.038 -3.578 60.215 1.00 90.00 189 ALA A O 1
ATOM 1498 N N . ARG A 1 190 ? -37.194 -3.141 58.018 1.00 85.81 190 ARG A N 1
ATOM 1499 C CA . ARG A 1 190 ? -38.668 -3.097 57.981 1.00 85.81 190 ARG A CA 1
ATOM 1500 C C . ARG A 1 190 ? -39.318 -4.461 58.222 1.00 85.81 190 ARG A C 1
ATOM 1502 O O . ARG A 1 190 ? -40.325 -4.533 58.923 1.00 85.81 190 ARG A O 1
ATOM 1509 N N . LEU A 1 191 ? -38.738 -5.538 57.696 1.00 84.81 191 LEU A N 1
ATOM 1510 C CA . LEU A 1 191 ? -39.219 -6.899 57.955 1.00 84.81 191 LEU A CA 1
ATOM 1511 C C . LEU A 1 191 ? -39.085 -7.287 59.435 1.00 84.81 191 LEU A C 1
ATOM 1513 O O . LEU A 1 191 ? -40.026 -7.839 60.004 1.00 84.81 191 LEU A O 1
ATOM 1517 N N . ILE A 1 192 ? -37.958 -6.955 60.072 1.00 80.38 192 ILE A N 1
ATOM 1518 C CA . ILE A 1 192 ? -37.712 -7.263 61.492 1.00 80.38 192 ILE A CA 1
ATOM 1519 C C . ILE A 1 192 ? -38.662 -6.462 62.400 1.00 80.38 192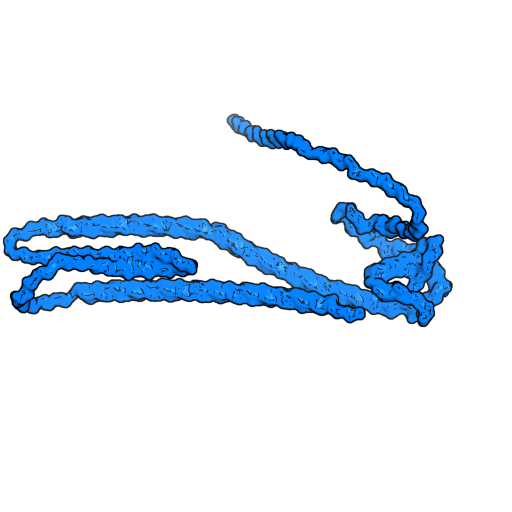 ILE A C 1
ATOM 1521 O O . ILE A 1 192 ? -39.290 -7.020 63.298 1.00 80.38 192 ILE A O 1
ATOM 1525 N N . SER A 1 193 ? -38.825 -5.160 62.144 1.00 76.06 193 SER A N 1
ATOM 1526 C CA . SER A 1 193 ? -39.717 -4.288 62.931 1.00 76.06 193 SER A CA 1
ATOM 1527 C C . SER A 1 193 ? -41.200 -4.664 62.810 1.00 76.06 193 SER A C 1
ATOM 1529 O O . SER A 1 193 ? -41.932 -4.602 63.799 1.00 76.06 193 SER A O 1
ATOM 1531 N N . GLY A 1 194 ? -41.641 -5.136 61.639 1.00 70.69 194 GLY A N 1
ATOM 1532 C CA . GLY A 1 194 ? -43.003 -5.640 61.438 1.00 70.69 194 GLY A CA 1
ATOM 1533 C C . GLY A 1 194 ? -43.333 -6.899 62.253 1.00 70.69 194 GLY A C 1
ATOM 1534 O O . GLY A 1 194 ? -44.491 -7.098 62.614 1.00 70.69 194 GLY A O 1
ATOM 1535 N N . GLN A 1 195 ? -42.337 -7.723 62.601 1.00 64.62 195 GLN A N 1
ATOM 1536 C CA . GLN A 1 195 ? -42.534 -8.897 63.463 1.00 64.62 195 GLN A CA 1
ATOM 1537 C C . GLN A 1 195 ? -42.681 -8.540 64.950 1.00 64.62 195 GLN A C 1
ATOM 1539 O O . GLN A 1 195 ? -43.301 -9.297 65.694 1.00 64.62 195 GLN A O 1
ATOM 1544 N N . MET A 1 196 ? -42.159 -7.391 65.389 1.00 58.84 196 MET A N 1
ATOM 1545 C CA . MET A 1 196 ? -42.167 -7.000 66.806 1.00 58.84 196 MET A CA 1
ATOM 1546 C C . MET A 1 196 ? -43.393 -6.175 67.223 1.00 58.84 196 MET A C 1
ATOM 1548 O O . MET A 1 196 ? -43.733 -6.150 68.400 1.00 58.84 196 MET A O 1
ATOM 1552 N N . SER A 1 197 ? -44.121 -5.562 66.283 1.00 58.34 197 SER A N 1
ATOM 1553 C CA . SER A 1 197 ? -45.333 -4.776 66.588 1.00 58.34 197 SER A CA 1
ATOM 1554 C C . SER A 1 197 ? -46.614 -5.620 66.761 1.00 58.34 197 SER A C 1
ATOM 1556 O O . SER A 1 197 ? -47.704 -5.067 66.905 1.00 58.34 197 SER A O 1
ATOM 1558 N N . GLY A 1 198 ? -46.506 -6.952 66.727 1.00 56.91 198 GLY A N 1
ATOM 1559 C CA . GLY A 1 198 ? -47.627 -7.894 66.816 1.00 56.91 198 GLY A CA 1
ATOM 1560 C C . GLY A 1 198 ? -48.002 -8.353 68.229 1.00 56.91 198 GLY A C 1
ATOM 1561 O O . GLY A 1 198 ? -48.874 -9.208 68.361 1.00 56.91 198 GLY A O 1
ATOM 1562 N N . THR A 1 199 ? -47.403 -7.811 69.292 1.00 57.94 199 THR A N 1
ATOM 1563 C CA . THR A 1 199 ? -47.839 -8.051 70.681 1.00 57.94 199 THR A CA 1
ATOM 1564 C C . THR A 1 199 ? -49.050 -7.183 71.028 1.00 57.94 199 THR A C 1
ATOM 1566 O O . THR A 1 199 ? -49.079 -6.436 72.003 1.00 57.94 199 THR A O 1
ATOM 1569 N N . GLY A 1 200 ? -50.097 -7.310 70.212 1.00 51.56 200 GLY A N 1
ATOM 1570 C CA . GLY A 1 200 ? -51.440 -6.935 70.615 1.00 51.56 200 GLY A CA 1
ATOM 1571 C C . GLY A 1 200 ? -51.820 -7.766 71.833 1.00 51.56 200 GLY A C 1
ATOM 1572 O O . GLY A 1 200 ? -51.748 -8.993 71.818 1.00 51.56 200 GLY A O 1
ATOM 1573 N N . HIS A 1 201 ? -52.184 -7.073 72.901 1.00 50.78 201 HIS A N 1
ATOM 1574 C CA . HIS A 1 201 ? -52.709 -7.610 74.144 1.00 50.78 201 HIS A CA 1
ATOM 1575 C C . HIS A 1 201 ? -53.989 -8.426 73.850 1.00 50.78 201 HIS A C 1
ATOM 1577 O O . HIS A 1 201 ? -55.100 -7.904 73.917 1.00 50.78 201 HIS A O 1
ATOM 1583 N N . ILE A 1 202 ? -53.862 -9.707 73.479 1.00 49.69 202 ILE A N 1
ATOM 1584 C CA . ILE A 1 202 ? -55.007 -10.619 73.375 1.00 49.69 202 ILE A CA 1
ATOM 1585 C C . ILE A 1 202 ? -55.369 -11.032 74.798 1.00 49.69 202 ILE A C 1
ATOM 1587 O O . ILE A 1 202 ? -54.900 -12.032 75.342 1.00 49.69 202 ILE A O 1
ATOM 1591 N N . ARG A 1 203 ? -56.203 -10.206 75.427 1.00 51.16 203 ARG A N 1
ATOM 1592 C CA . ARG A 1 203 ? -56.931 -10.578 76.632 1.00 51.16 203 ARG A CA 1
ATOM 1593 C C . ARG A 1 203 ? -58.046 -11.539 76.211 1.00 51.16 203 ARG A C 1
ATOM 1595 O O . ARG A 1 203 ? -59.089 -11.112 75.738 1.00 51.16 203 ARG A O 1
ATOM 1602 N N . GLY A 1 204 ? -57.792 -12.831 76.406 1.00 46.91 204 GLY A N 1
ATOM 1603 C CA . GLY A 1 204 ? -58.815 -13.873 76.475 1.00 46.91 204 GLY A CA 1
ATOM 1604 C C . GLY A 1 204 ? -59.180 -14.539 75.148 1.00 46.91 204 GLY A C 1
ATOM 1605 O O . GLY A 1 204 ? -59.831 -13.947 74.298 1.00 46.91 204 GLY A O 1
ATOM 1606 N N . GLY A 1 205 ? -58.853 -15.829 75.048 1.00 47.25 205 GLY A N 1
ATOM 1607 C CA . GLY A 1 205 ? -59.584 -16.765 74.193 1.00 47.25 205 GLY A CA 1
ATOM 1608 C C . GLY A 1 205 ? -58.834 -17.265 72.960 1.00 47.25 205 GLY A C 1
ATOM 1609 O O . GLY A 1 205 ? -58.924 -16.680 71.891 1.00 47.25 205 GLY A O 1
ATOM 1610 N N . HIS A 1 206 ? -58.219 -18.437 73.126 1.00 43.66 206 HIS A N 1
ATOM 1611 C CA . HIS A 1 206 ? -57.704 -19.372 72.117 1.00 43.66 206 HIS A CA 1
ATOM 1612 C C . HIS A 1 206 ? -56.376 -19.062 71.383 1.00 43.66 206 HIS A C 1
ATOM 1614 O O . HIS A 1 206 ? -56.288 -18.124 70.591 1.00 43.66 206 HIS A O 1
ATOM 1620 N N . PRO A 1 207 ? -55.347 -19.925 71.552 1.00 42.19 207 PRO A N 1
ATOM 1621 C CA . PRO A 1 207 ? -54.078 -19.808 70.848 1.00 42.19 207 PRO A CA 1
ATOM 1622 C C . PRO A 1 207 ? -54.208 -20.364 69.424 1.00 42.19 207 PRO A C 1
ATOM 1624 O O . PRO A 1 207 ? -54.326 -21.570 69.222 1.00 42.19 207 PRO A O 1
ATOM 1627 N N . SER A 1 208 ? -54.162 -19.485 68.424 1.00 39.81 208 SER A N 1
ATOM 1628 C CA . SER A 1 208 ? -53.893 -19.877 67.036 1.00 39.81 208 SER A CA 1
ATOM 1629 C C . SER A 1 208 ? -52.420 -19.616 66.734 1.00 39.81 208 SER A C 1
ATOM 1631 O O . SER A 1 208 ? -51.972 -18.473 66.702 1.00 39.81 208 SER A O 1
ATOM 1633 N N . ILE A 1 209 ? -51.665 -20.698 66.552 1.00 40.44 209 ILE A N 1
ATOM 1634 C CA . ILE A 1 209 ? -50.237 -20.702 66.223 1.00 40.44 209 ILE A CA 1
ATOM 1635 C C . ILE A 1 209 ? -50.066 -20.133 64.806 1.00 40.44 209 ILE A C 1
ATOM 1637 O O . ILE A 1 209 ? -50.419 -20.780 63.821 1.00 40.44 209 ILE A O 1
ATOM 1641 N N . LEU A 1 210 ? -49.545 -18.910 64.688 1.00 34.22 210 LEU A N 1
ATOM 1642 C CA . LEU A 1 210 ? -49.178 -18.313 63.403 1.00 34.22 210 LEU A CA 1
ATOM 1643 C C . LEU A 1 210 ? -47.733 -18.690 63.055 1.00 34.22 210 LEU A C 1
ATOM 1645 O O . LEU A 1 210 ? -46.784 -18.164 63.629 1.00 34.22 210 LEU A O 1
ATOM 1649 N N . TYR A 1 211 ? -47.575 -19.592 62.087 1.00 36.22 211 TYR A N 1
ATOM 1650 C CA . TYR A 1 211 ? -46.288 -19.919 61.474 1.00 36.22 211 TYR A CA 1
ATOM 1651 C C . TYR A 1 211 ? -45.857 -18.805 60.510 1.00 36.22 211 TYR A C 1
ATOM 1653 O O . TYR A 1 211 ? -46.457 -18.618 59.450 1.00 36.22 211 TYR A O 1
ATOM 1661 N N . THR A 1 212 ? -44.779 -18.093 60.827 1.00 37.75 212 THR A N 1
ATOM 1662 C CA . THR A 1 212 ? -44.072 -17.233 59.869 1.00 37.75 212 THR A CA 1
ATOM 1663 C C . THR A 1 212 ? -43.017 -18.058 59.128 1.00 37.75 212 THR A C 1
ATOM 1665 O O . THR A 1 212 ? -41.911 -18.283 59.608 1.00 37.75 212 THR A O 1
ATOM 1668 N N . MET A 1 213 ? -43.357 -18.542 57.928 1.00 36.81 213 MET A N 1
ATOM 1669 C CA . MET A 1 213 ? -42.382 -19.173 57.032 1.00 36.81 213 MET A CA 1
ATOM 1670 C C . MET A 1 213 ? -41.449 -18.115 56.437 1.00 36.81 213 MET A C 1
ATOM 1672 O O . MET A 1 213 ? -41.847 -17.347 55.561 1.00 36.81 213 MET A O 1
ATOM 1676 N N . ASN A 1 214 ? -40.201 -18.099 56.896 1.00 39.38 214 ASN A N 1
ATOM 1677 C CA . ASN A 1 214 ? -39.138 -17.280 56.331 1.00 39.38 214 ASN A CA 1
ATOM 1678 C C . ASN A 1 214 ? -38.520 -18.038 55.138 1.00 39.38 214 ASN A C 1
ATOM 1680 O O . ASN A 1 214 ? -37.839 -19.042 55.332 1.00 39.38 214 ASN A O 1
ATOM 1684 N N . LYS A 1 215 ? -38.818 -17.622 53.899 1.00 45.50 215 LYS A N 1
ATOM 1685 C CA . LYS A 1 215 ? -38.207 -18.188 52.681 1.00 45.50 215 LYS A CA 1
ATOM 1686 C C . LYS A 1 215 ? -37.035 -17.306 52.258 1.00 45.50 215 LYS A C 1
ATOM 1688 O O . LYS A 1 215 ? -37.244 -16.259 51.653 1.00 45.50 215 LYS A O 1
ATOM 1693 N N . SER A 1 216 ? -35.814 -17.730 52.559 1.00 39.22 216 SER A N 1
ATOM 1694 C CA . SER A 1 216 ? -34.589 -17.140 52.018 1.00 39.22 216 SER A CA 1
ATOM 1695 C C . SER A 1 216 ? -34.244 -17.788 50.672 1.00 39.22 216 SER A C 1
ATOM 1697 O O . SER A 1 216 ? -34.205 -19.011 50.543 1.00 39.22 216 SER A O 1
ATOM 1699 N N . PHE A 1 217 ? -34.002 -16.965 49.650 1.00 44.34 217 PHE A N 1
ATOM 1700 C CA . PHE A 1 217 ? -33.419 -17.403 48.380 1.00 44.34 217 PHE A CA 1
ATOM 1701 C C . PHE A 1 217 ? -31.898 -17.283 48.484 1.00 44.34 217 PHE A C 1
ATOM 1703 O O . PHE A 1 217 ? -31.391 -16.222 48.845 1.00 44.34 217 PHE A O 1
ATOM 1710 N N . ILE A 1 218 ? -31.175 -18.361 48.180 1.00 42.69 218 ILE A N 1
ATOM 1711 C CA . ILE A 1 218 ? -29.711 -18.355 48.135 1.00 42.69 218 ILE A CA 1
ATOM 1712 C C . ILE A 1 218 ? -29.303 -18.313 46.664 1.00 42.69 218 ILE A C 1
ATOM 1714 O O . ILE A 1 218 ? -29.587 -19.243 45.908 1.00 42.69 218 ILE A O 1
ATOM 1718 N N . TYR A 1 219 ? -28.640 -17.230 46.266 1.00 43.25 219 TYR A N 1
ATOM 1719 C CA . TYR A 1 219 ? -28.016 -17.107 44.953 1.00 43.25 219 TYR A CA 1
ATOM 1720 C C . TYR A 1 219 ? -26.554 -17.527 45.080 1.00 43.25 219 TYR A C 1
ATOM 1722 O O . TYR A 1 219 ? -25.795 -16.907 45.823 1.00 43.25 219 TYR A O 1
ATOM 1730 N N . THR A 1 220 ? -26.153 -18.586 44.377 1.00 41.56 220 THR A N 1
ATOM 1731 C CA . THR A 1 220 ? -24.749 -19.012 44.319 1.00 41.56 220 THR A CA 1
ATOM 1732 C C . THR A 1 220 ? -24.151 -18.703 42.951 1.00 41.56 220 THR A C 1
ATOM 1734 O O . THR A 1 220 ? -24.741 -18.984 41.907 1.00 41.56 220 THR A O 1
ATOM 1737 N N . TYR A 1 221 ? -22.963 -18.096 42.971 1.00 45.59 221 TYR A N 1
ATOM 1738 C CA . TYR A 1 221 ? -22.194 -17.726 41.786 1.00 45.59 221 TYR A CA 1
ATOM 1739 C C . TYR A 1 221 ? -21.109 -18.772 41.516 1.00 45.59 221 TYR A C 1
ATOM 1741 O O . TYR A 1 221 ? -20.303 -19.065 42.399 1.00 45.59 221 TYR A O 1
ATOM 1749 N N . GLN A 1 222 ? -21.061 -19.317 40.297 1.00 42.44 222 GLN A N 1
ATOM 1750 C CA . GLN A 1 222 ? -19.951 -20.163 39.851 1.00 42.44 222 GLN A CA 1
ATOM 1751 C C . GLN A 1 222 ? -19.436 -19.720 38.474 1.00 42.44 222 GLN A C 1
ATOM 1753 O O . GLN A 1 222 ? -20.154 -19.852 37.478 1.00 42.44 222 GLN A O 1
ATOM 1758 N N . PRO A 1 223 ? -18.183 -19.241 38.378 1.00 38.12 223 PRO A N 1
ATOM 1759 C CA . PRO A 1 223 ? -17.562 -18.951 37.096 1.00 38.12 223 PRO A CA 1
ATOM 1760 C C . PRO A 1 223 ? -17.094 -20.262 36.448 1.00 38.12 223 PRO A C 1
ATOM 1762 O O . PRO A 1 223 ? -16.162 -20.906 36.925 1.00 38.12 223 PRO A O 1
ATOM 1765 N N . VAL A 1 224 ? -17.720 -20.670 35.339 1.00 45.31 224 VAL A N 1
ATOM 1766 C CA . VAL A 1 224 ? -17.285 -21.842 34.559 1.00 45.31 224 VAL A CA 1
ATOM 1767 C C . VAL A 1 224 ? -16.943 -21.402 33.137 1.00 45.31 224 VAL A C 1
ATOM 1769 O O . VAL A 1 224 ? -17.829 -21.028 32.373 1.00 45.31 224 VAL A O 1
ATOM 1772 N N . LYS A 1 225 ? -15.650 -21.456 32.778 1.00 44.94 225 LYS A N 1
ATOM 1773 C CA . LYS A 1 225 ? -15.107 -21.345 31.403 1.00 44.94 225 LYS A CA 1
ATOM 1774 C C . LYS A 1 225 ? -15.877 -20.378 30.477 1.00 44.94 225 LYS A C 1
ATOM 1776 O O . LYS A 1 225 ? -16.384 -20.779 29.431 1.00 44.94 225 LYS A O 1
ATOM 1781 N N . GLY A 1 226 ? -15.977 -19.106 30.866 1.00 42.44 226 GLY A N 1
ATOM 1782 C CA . GLY A 1 226 ? -16.535 -18.047 30.014 1.00 42.44 226 GLY A CA 1
ATOM 1783 C C . GLY A 1 226 ? -18.060 -18.053 29.839 1.00 42.44 226 GLY A C 1
ATOM 1784 O O . GLY A 1 226 ? -18.565 -17.341 28.974 1.00 42.44 226 GLY A O 1
ATOM 1785 N N . ARG A 1 227 ? -18.815 -18.823 30.637 1.00 40.84 227 ARG A N 1
ATOM 1786 C CA . ARG A 1 227 ? -20.278 -18.701 30.728 1.00 40.84 227 ARG A CA 1
ATOM 1787 C C . ARG A 1 227 ? -20.724 -18.515 32.174 1.00 40.84 227 ARG A C 1
ATOM 1789 O O . ARG A 1 227 ? -20.392 -19.311 33.049 1.00 40.84 227 ARG A O 1
ATOM 1796 N N . LEU A 1 228 ? -21.524 -17.475 32.387 1.00 43.72 228 LEU A N 1
ATOM 1797 C CA . LEU A 1 228 ? -22.243 -17.225 33.631 1.00 43.72 228 LEU A CA 1
ATOM 1798 C C . LEU A 1 228 ? -23.409 -18.213 33.743 1.00 43.72 228 LEU A C 1
ATOM 1800 O O . LEU A 1 228 ? -24.254 -18.278 32.849 1.00 43.72 228 LEU A O 1
ATOM 1804 N N . LYS A 1 229 ? -23.449 -18.989 34.829 1.00 43.34 229 LYS A N 1
ATOM 1805 C CA . LYS A 1 229 ? -24.619 -19.785 35.215 1.00 43.34 229 LYS A CA 1
ATOM 1806 C C . LYS A 1 229 ? -25.155 -19.257 36.539 1.00 43.34 229 LYS A C 1
ATOM 1808 O O . LYS A 1 229 ? -24.416 -19.194 37.517 1.00 43.34 229 LYS A O 1
ATOM 1813 N N . PHE A 1 230 ? -26.438 -18.919 36.555 1.00 39.03 230 PHE A N 1
ATOM 1814 C CA . PHE A 1 230 ? -27.179 -18.584 37.764 1.00 39.03 230 PHE A CA 1
ATOM 1815 C C .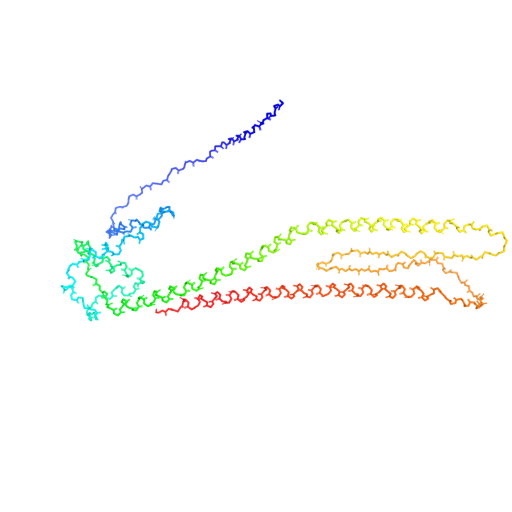 PHE A 1 230 ? -27.981 -19.815 38.178 1.00 39.03 230 PHE A C 1
ATOM 1817 O O . PHE A 1 230 ? -28.752 -20.340 37.378 1.00 39.03 230 PHE A O 1
ATOM 1824 N N . ASN A 1 231 ? -27.781 -20.289 39.407 1.00 43.03 231 ASN A N 1
ATOM 1825 C CA . ASN A 1 231 ? -28.623 -21.322 40.001 1.00 43.03 231 ASN A CA 1
ATOM 1826 C C . ASN A 1 231 ? -29.430 -20.685 41.131 1.00 43.03 231 ASN A C 1
ATOM 1828 O O . ASN A 1 231 ? -28.870 -20.290 42.153 1.00 43.03 231 ASN A O 1
ATOM 1832 N N . VAL A 1 232 ? -30.746 -20.598 40.951 1.00 40.31 232 VAL A N 1
ATOM 1833 C CA . VAL A 1 232 ? -31.672 -20.207 42.017 1.00 40.31 232 VAL A CA 1
ATOM 1834 C C . VAL A 1 232 ? -32.122 -21.480 42.717 1.00 40.31 232 VAL A C 1
ATOM 1836 O O . VAL A 1 232 ? -32.883 -22.270 42.162 1.00 40.31 232 VAL A O 1
ATOM 1839 N N . SER A 1 233 ? -31.628 -21.704 43.933 1.00 46.75 233 SER A N 1
ATOM 1840 C CA . SER A 1 233 ? -32.033 -22.855 44.743 1.00 46.75 233 SER A CA 1
ATOM 1841 C C . SER A 1 233 ? -32.984 -22.385 45.838 1.00 46.75 233 SER A C 1
ATOM 1843 O O . SER A 1 233 ? -32.615 -21.563 46.679 1.00 46.75 233 SER A O 1
ATOM 1845 N N . LEU A 1 234 ? -34.218 -22.895 45.833 1.00 40.25 234 LEU A N 1
ATOM 1846 C CA . LEU A 1 234 ? -35.138 -22.711 46.952 1.00 40.25 234 LEU A CA 1
ATOM 1847 C C . LEU A 1 234 ? -34.688 -23.656 48.072 1.00 40.25 234 LEU A C 1
ATOM 1849 O O . LEU A 1 234 ? -34.867 -24.867 47.961 1.00 40.25 234 LEU A O 1
ATOM 1853 N N . ALA A 1 235 ? -34.088 -23.132 49.138 1.00 43.53 235 ALA A N 1
ATOM 1854 C CA . ALA A 1 235 ? -33.793 -23.946 50.309 1.00 43.53 235 ALA A CA 1
ATOM 1855 C C . ALA A 1 235 ? -35.112 -24.241 51.045 1.00 43.53 235 ALA A C 1
ATOM 1857 O O . ALA A 1 235 ? -35.581 -23.453 51.865 1.00 43.53 235 ALA A O 1
ATOM 1858 N N . THR A 1 236 ? -35.756 -25.365 50.732 1.00 40.69 236 THR A N 1
ATOM 1859 C CA . THR A 1 236 ? -36.789 -25.935 51.602 1.00 40.69 236 THR A CA 1
ATOM 1860 C C . THR A 1 236 ? -36.104 -26.491 52.844 1.00 40.69 236 THR A C 1
ATOM 1862 O O . THR A 1 236 ? -35.450 -27.527 52.779 1.00 40.69 236 THR A O 1
ATOM 1865 N N . LEU A 1 237 ? -36.233 -25.792 53.974 1.00 37.91 237 LEU A N 1
ATOM 1866 C CA . LEU A 1 237 ? -35.922 -26.344 55.293 1.00 37.91 237 LEU A CA 1
ATOM 1867 C C . LEU A 1 237 ? -36.845 -27.548 55.540 1.00 37.91 237 LEU A C 1
ATOM 1869 O O . LEU A 1 237 ? -38.023 -27.374 55.851 1.00 37.91 237 LEU A O 1
ATOM 1873 N N . SER A 1 238 ? -36.322 -28.762 55.372 1.00 39.44 238 SER A N 1
ATOM 1874 C CA . SER A 1 238 ? -36.985 -29.980 55.837 1.00 39.44 238 SER A CA 1
ATOM 1875 C C . SER A 1 238 ? -36.981 -29.978 57.365 1.00 39.44 238 SER A C 1
ATOM 1877 O O . SER A 1 238 ? -35.927 -30.082 57.990 1.00 39.44 238 SER A O 1
ATOM 1879 N N . LEU A 1 239 ? -38.162 -29.824 57.963 1.00 38.94 239 LEU A N 1
ATOM 1880 C CA . LEU A 1 239 ? -38.377 -30.010 59.397 1.00 38.94 239 LEU A CA 1
ATOM 1881 C C . LEU A 1 239 ? -38.180 -31.495 59.755 1.00 38.94 239 LEU A C 1
ATOM 1883 O O . LEU A 1 239 ? -38.799 -32.344 59.111 1.00 38.94 239 LEU A O 1
ATOM 1887 N N . PRO A 1 240 ? -37.383 -31.836 60.782 1.00 36.59 240 PRO A N 1
ATOM 1888 C CA . PRO A 1 240 ? -37.399 -33.166 61.367 1.00 36.59 240 PRO A CA 1
ATOM 1889 C C . PRO A 1 240 ? -38.560 -33.245 62.362 1.00 36.59 240 PRO A C 1
ATOM 1891 O O . PRO A 1 240 ? -38.599 -32.498 63.339 1.00 36.59 240 PRO A O 1
ATOM 1894 N N . GLY A 1 241 ? -39.516 -34.138 62.119 1.00 38.34 241 GLY A N 1
ATOM 1895 C CA . GLY A 1 241 ? -40.588 -34.383 63.078 1.00 38.34 241 GLY A CA 1
ATOM 1896 C C . GLY A 1 241 ? -41.826 -35.014 62.472 1.00 38.34 241 GLY A C 1
ATOM 1897 O O . GLY A 1 241 ? -42.861 -34.363 62.365 1.00 38.34 241 GLY A O 1
ATOM 1898 N N . ASP A 1 242 ? -41.721 -36.297 62.133 1.00 47.19 242 ASP A N 1
ATOM 1899 C CA . ASP A 1 242 ? -42.863 -37.205 62.132 1.00 47.19 242 ASP A CA 1
ATOM 1900 C C . ASP A 1 242 ? -43.515 -37.189 63.520 1.00 47.19 242 ASP A C 1
ATOM 1902 O O . ASP A 1 242 ? -43.017 -37.806 64.460 1.00 47.19 242 ASP A O 1
ATOM 1906 N N . LEU A 1 243 ? -44.662 -36.527 63.649 1.00 40.00 243 LEU A N 1
ATOM 1907 C CA . LEU A 1 243 ? -45.653 -36.891 64.652 1.00 40.00 243 LEU A CA 1
ATOM 1908 C C . LEU A 1 243 ? -47.016 -36.971 63.975 1.00 40.00 243 LEU A C 1
ATOM 1910 O O . LEU A 1 243 ? -47.614 -35.983 63.553 1.00 40.00 243 LEU A O 1
ATOM 1914 N N . LYS A 1 244 ? -47.457 -38.225 63.863 1.00 50.47 244 LYS A N 1
ATOM 1915 C CA . LYS A 1 244 ? -48.791 -38.679 63.488 1.00 50.47 244 LYS A CA 1
ATOM 1916 C C . LYS A 1 244 ? -49.871 -37.776 64.083 1.00 50.47 244 LYS A C 1
ATOM 1918 O O . LYS A 1 244 ? -49.897 -37.568 65.293 1.00 50.47 244 LYS A O 1
ATOM 1923 N N . ASN A 1 245 ? -50.837 -37.381 63.261 1.00 36.78 245 ASN A N 1
ATOM 1924 C CA . ASN A 1 245 ? -52.165 -37.055 63.758 1.00 36.78 245 ASN A CA 1
ATOM 1925 C C . ASN A 1 245 ? -53.232 -37.605 62.801 1.00 36.78 245 ASN A C 1
ATOM 1927 O O . ASN A 1 245 ? -53.288 -37.165 61.650 1.00 36.78 245 ASN A O 1
ATOM 1931 N N . PRO A 1 246 ? -54.070 -38.564 63.224 1.00 55.72 246 PRO A N 1
ATOM 1932 C CA . PRO A 1 246 ? -55.325 -38.837 62.559 1.00 55.72 246 PRO A CA 1
ATOM 1933 C C . PRO A 1 246 ? -56.429 -37.964 63.169 1.00 55.72 246 PRO A C 1
ATOM 1935 O O . PRO A 1 246 ? -56.539 -37.830 64.382 1.00 55.72 246 PRO A O 1
ATOM 1938 N N . ASN A 1 247 ? -57.297 -37.467 62.292 1.00 51.81 247 ASN A N 1
ATOM 1939 C CA . ASN A 1 247 ? -58.596 -36.861 62.585 1.00 51.81 247 ASN A CA 1
ATOM 1940 C C . ASN A 1 247 ? -58.562 -35.449 63.184 1.00 51.81 247 ASN A C 1
ATOM 1942 O O . ASN A 1 247 ? -58.477 -35.259 64.387 1.00 51.81 247 ASN A O 1
ATOM 1946 N N . HIS A 1 248 ? -58.785 -34.450 62.330 1.00 40.69 248 HIS A N 1
ATOM 1947 C CA . HIS A 1 248 ? -60.013 -33.657 62.425 1.00 40.69 248 HIS A CA 1
ATOM 1948 C C . HIS A 1 248 ? -60.222 -32.829 61.155 1.00 40.69 248 HIS A C 1
ATOM 1950 O O . HIS A 1 248 ? -59.397 -32.007 60.761 1.00 40.69 248 HIS A O 1
ATOM 1956 N N . SER A 1 249 ? -61.368 -33.061 60.516 1.00 54.38 249 SER A N 1
ATOM 1957 C CA . SER A 1 249 ? -61.940 -32.172 59.517 1.00 54.38 249 SER A CA 1
ATOM 1958 C C . SER A 1 249 ? -62.393 -30.880 60.191 1.00 54.38 249 SER A C 1
ATOM 1960 O O . SER A 1 249 ? -63.113 -30.966 61.177 1.00 54.38 249 SER A O 1
ATOM 1962 N N . HIS A 1 250 ? -62.084 -29.718 59.616 1.00 42.75 250 HIS A N 1
ATOM 1963 C CA . HIS A 1 250 ? -63.051 -28.625 59.489 1.00 42.75 250 HIS A CA 1
ATOM 1964 C C . HIS A 1 250 ? -62.623 -27.679 58.362 1.00 42.75 250 HIS A C 1
ATOM 1966 O O . HIS A 1 250 ? -61.578 -27.033 58.394 1.00 42.75 250 HIS A O 1
ATOM 1972 N N . HIS A 1 251 ? -63.464 -27.638 57.331 1.00 48.56 251 HIS A N 1
ATOM 1973 C CA . HIS A 1 251 ? -63.388 -26.722 56.207 1.00 48.56 251 HIS A CA 1
ATOM 1974 C C . HIS A 1 251 ? -63.625 -25.275 56.656 1.00 48.56 251 HIS A C 1
ATOM 1976 O O . HIS A 1 251 ? -64.713 -24.933 57.107 1.00 48.56 251 HIS A O 1
ATOM 1982 N N . SER A 1 252 ? -62.649 -24.402 56.416 1.00 46.72 252 SER A N 1
ATOM 1983 C CA . SER A 1 252 ? -62.886 -22.967 56.244 1.00 46.72 252 SER A CA 1
ATOM 1984 C C . SER A 1 252 ? -61.944 -22.448 55.160 1.00 46.72 252 SER A C 1
ATOM 1986 O O . SER A 1 252 ? -60.767 -22.175 55.388 1.00 46.72 252 SER A O 1
ATOM 1988 N N . LYS A 1 253 ? -62.458 -22.407 53.926 1.00 51.47 253 LYS A N 1
ATOM 1989 C CA . LYS A 1 253 ? -61.779 -21.838 52.760 1.00 51.47 253 LYS A CA 1
ATOM 1990 C C . LYS A 1 253 ? -61.836 -20.313 52.875 1.00 51.47 253 LYS A C 1
ATOM 1992 O O . LYS A 1 253 ? -62.884 -19.726 52.625 1.00 51.47 253 LYS A O 1
ATOM 1997 N N . LYS A 1 254 ? -60.713 -19.669 53.200 1.00 50.41 254 LYS A N 1
ATOM 1998 C CA . LYS A 1 254 ? -60.487 -18.254 52.865 1.00 50.41 254 LYS A CA 1
ATOM 1999 C C . LYS A 1 254 ? -59.680 -18.182 51.561 1.00 50.41 254 LYS A C 1
ATOM 2001 O O . LYS A 1 254 ? -58.470 -18.396 51.601 1.00 50.41 254 LYS A O 1
ATOM 2006 N N . PRO A 1 255 ? -60.315 -17.906 50.410 1.00 50.19 255 PRO A N 1
ATOM 2007 C CA . PRO A 1 255 ? -59.606 -17.633 49.168 1.00 50.19 255 PRO A CA 1
ATOM 2008 C C . PRO A 1 255 ? -59.084 -16.193 49.230 1.00 50.19 255 PRO A C 1
ATOM 2010 O O . PRO A 1 255 ? -59.863 -15.266 49.434 1.00 50.19 255 PRO A O 1
ATOM 2013 N N . GLY A 1 256 ? -57.778 -15.965 49.087 1.00 48.72 256 GLY A N 1
ATOM 2014 C CA . GLY A 1 256 ? -57.319 -14.576 48.960 1.00 48.72 256 GLY A CA 1
ATOM 2015 C C . GLY A 1 256 ? -55.822 -14.310 48.963 1.00 48.72 256 GLY A C 1
ATOM 2016 O O . GLY A 1 256 ? -55.420 -13.248 48.498 1.00 48.72 256 GLY A O 1
ATOM 2017 N N . ASN A 1 257 ? -54.986 -15.233 49.447 1.00 53.28 257 ASN A N 1
ATOM 2018 C CA . ASN A 1 257 ? -53.545 -14.966 49.569 1.00 53.28 257 ASN A CA 1
ATOM 2019 C C . ASN A 1 257 ? -52.659 -15.807 48.638 1.00 53.28 257 ASN A C 1
ATOM 2021 O O . ASN A 1 257 ? -51.532 -15.406 48.345 1.00 53.28 257 ASN A O 1
ATOM 2025 N N . ASP A 1 258 ? -53.169 -16.927 48.124 1.00 56.81 258 ASP A N 1
ATOM 2026 C CA . ASP A 1 258 ? -52.387 -17.812 47.253 1.00 56.81 258 ASP A CA 1
ATOM 2027 C C . ASP A 1 258 ? -52.249 -17.250 45.832 1.00 56.81 258 ASP A C 1
ATOM 2029 O O . ASP A 1 258 ? -51.167 -17.305 45.250 1.00 56.81 258 ASP A O 1
ATOM 2033 N N . THR A 1 259 ? -53.269 -16.551 45.325 1.00 60.66 259 THR A N 1
ATOM 2034 C CA . THR A 1 259 ? -53.228 -15.915 43.999 1.00 60.66 259 THR A CA 1
ATOM 2035 C C . THR A 1 259 ? -52.150 -14.838 43.893 1.00 60.66 259 THR A C 1
ATOM 2037 O O . THR A 1 259 ? -51.425 -14.799 42.901 1.00 60.66 259 THR A O 1
ATOM 2040 N N . LYS A 1 260 ? -51.956 -13.993 44.916 1.00 65.31 260 LYS A N 1
ATOM 2041 C CA . LYS A 1 260 ? -50.912 -12.946 44.887 1.00 65.31 260 LYS A CA 1
ATOM 2042 C C . LYS A 1 260 ? -49.493 -13.522 44.882 1.00 65.31 260 LYS A C 1
ATOM 2044 O O . LYS A 1 260 ? -48.631 -13.006 44.172 1.00 65.31 260 LYS A O 1
ATOM 2049 N N . LYS A 1 261 ? -49.250 -14.601 45.635 1.00 66.19 261 LYS A N 1
ATOM 2050 C CA . LYS A 1 261 ? -47.945 -15.284 45.654 1.00 66.19 261 LYS A CA 1
ATOM 2051 C C . LYS A 1 261 ? -47.643 -15.937 44.311 1.00 66.19 261 LYS A C 1
ATOM 2053 O O . LYS A 1 261 ? -46.522 -15.829 43.822 1.00 66.19 261 LYS A O 1
ATOM 2058 N N . GLU A 1 262 ? -48.649 -16.546 43.697 1.00 75.19 262 GLU A N 1
ATOM 2059 C CA . GLU A 1 262 ? -48.518 -17.161 42.380 1.00 75.19 262 GLU A CA 1
ATOM 2060 C C . GLU A 1 262 ? -48.291 -16.115 41.278 1.00 75.19 262 GLU A C 1
ATOM 2062 O O . GLU A 1 262 ? -47.457 -16.311 40.396 1.00 75.19 262 GLU A O 1
ATOM 2067 N N . THR A 1 263 ? -48.921 -14.940 41.389 1.00 74.88 263 THR A N 1
ATOM 2068 C CA . THR A 1 263 ? -48.696 -13.833 40.443 1.00 74.88 263 THR A CA 1
ATOM 2069 C C . THR A 1 263 ? -47.259 -13.298 40.525 1.00 74.88 263 THR A C 1
ATOM 2071 O O . THR A 1 263 ? -46.615 -13.112 39.494 1.00 74.88 263 THR A O 1
ATOM 2074 N N . LEU A 1 264 ? -46.722 -13.097 41.736 1.00 67.44 264 LEU A N 1
ATOM 2075 C CA . LEU A 1 264 ? -45.342 -12.628 41.929 1.00 67.44 264 LEU A CA 1
ATOM 2076 C C . LEU A 1 264 ? -44.305 -13.668 41.488 1.00 67.44 264 LEU A C 1
ATOM 2078 O O . LEU A 1 264 ? -43.305 -13.310 40.868 1.00 67.44 264 LEU A O 1
ATOM 2082 N N . PHE A 1 265 ? -44.554 -14.951 41.759 1.00 73.12 265 PHE A N 1
ATOM 2083 C CA . PHE A 1 265 ? -43.675 -16.031 41.311 1.00 73.12 265 PHE A CA 1
ATOM 2084 C C . PHE A 1 265 ? -43.616 -16.110 39.780 1.00 73.12 265 PHE A C 1
ATOM 2086 O O . PHE A 1 265 ? -42.534 -16.199 39.200 1.00 73.12 265 PHE A O 1
ATOM 2093 N N . ASN A 1 266 ? -44.766 -15.988 39.114 1.00 80.44 266 ASN A N 1
ATOM 2094 C CA . ASN A 1 266 ? -44.835 -15.975 37.655 1.00 80.44 266 ASN A CA 1
ATOM 2095 C C . ASN A 1 266 ? -44.173 -14.725 37.050 1.00 80.44 266 ASN A C 1
ATOM 2097 O O . ASN A 1 266 ? -43.506 -14.831 36.021 1.00 80.44 266 ASN A O 1
ATOM 2101 N N . ALA A 1 267 ? -44.284 -13.562 37.702 1.00 79.12 267 ALA A N 1
ATOM 2102 C CA . ALA A 1 267 ? -43.597 -12.342 37.277 1.00 79.12 267 ALA A CA 1
ATOM 2103 C C . ALA A 1 267 ? -42.066 -12.465 37.384 1.00 79.12 267 ALA A C 1
ATOM 2105 O O . ALA A 1 267 ? -41.358 -12.124 36.437 1.00 79.12 267 ALA A O 1
ATOM 2106 N N . ALA A 1 268 ? -41.550 -13.019 38.487 1.00 74.62 268 ALA A N 1
ATOM 2107 C CA . ALA A 1 268 ? -40.116 -13.251 38.663 1.00 74.62 268 ALA A CA 1
ATOM 2108 C C . ALA A 1 268 ? -39.560 -14.228 37.612 1.00 74.62 268 ALA A C 1
ATOM 2110 O O . ALA A 1 268 ? -38.532 -13.961 36.992 1.00 74.62 268 ALA A O 1
ATOM 2111 N N . ARG A 1 269 ? -40.287 -15.318 37.338 1.00 80.00 269 ARG A N 1
ATOM 2112 C CA . ARG A 1 269 ? -39.903 -16.305 36.317 1.00 80.00 269 ARG A CA 1
ATOM 2113 C C . ARG A 1 269 ? -39.890 -15.709 34.908 1.00 80.00 269 ARG A C 1
ATOM 2115 O O . ARG A 1 269 ? -39.044 -16.061 34.088 1.00 80.00 269 ARG A O 1
ATOM 2122 N N . ARG A 1 270 ? -40.819 -14.789 34.628 1.00 85.81 270 ARG A N 1
ATOM 2123 C CA . ARG A 1 270 ? -40.866 -14.056 33.359 1.00 85.81 270 ARG A CA 1
ATOM 2124 C C . ARG A 1 270 ? -39.649 -13.146 33.201 1.00 85.81 270 ARG A C 1
ATOM 2126 O O . ARG A 1 270 ? -38.987 -13.232 32.171 1.00 85.81 270 ARG A O 1
ATOM 2133 N N . LEU A 1 271 ? -39.302 -12.366 34.226 1.00 79.06 271 LEU A N 1
ATOM 2134 C CA . LEU A 1 271 ? -38.102 -11.521 34.214 1.00 79.06 271 LEU A CA 1
ATOM 2135 C C . LEU A 1 271 ? -36.817 -12.341 34.040 1.00 79.06 271 LEU A C 1
ATOM 2137 O O . LEU A 1 271 ? -35.951 -11.957 33.260 1.00 79.06 271 LEU A O 1
ATOM 2141 N N . GLU A 1 272 ? -36.708 -13.499 34.695 1.00 77.94 272 GLU A N 1
ATOM 2142 C CA . GLU A 1 272 ? -35.567 -14.404 34.514 1.00 77.94 272 GLU A CA 1
ATOM 2143 C C . GLU A 1 272 ? -35.463 -14.910 33.065 1.00 77.94 272 GLU A C 1
ATOM 2145 O O . GLU A 1 272 ? -34.382 -14.894 32.472 1.00 77.94 272 GLU A O 1
ATOM 2150 N N . SER A 1 273 ? -36.591 -15.288 32.453 1.00 82.81 273 SER A N 1
ATOM 2151 C CA . SER A 1 273 ? -36.619 -15.713 31.048 1.00 82.81 273 SER A CA 1
ATOM 2152 C C . SER A 1 273 ? -36.245 -14.585 30.076 1.00 82.81 273 SER A C 1
ATOM 2154 O O . SER A 1 273 ? -35.536 -14.819 29.094 1.00 82.81 273 SER A O 1
ATOM 2156 N N . GLU A 1 274 ? -36.658 -13.347 30.367 1.00 86.25 274 GLU A N 1
ATOM 2157 C CA . GLU A 1 274 ? -36.313 -12.167 29.573 1.00 86.25 274 GLU A CA 1
ATOM 2158 C C . GLU A 1 274 ? -34.813 -11.861 29.678 1.00 86.25 274 GLU A C 1
ATOM 2160 O O . GLU A 1 274 ? -34.154 -11.670 28.655 1.00 86.25 274 GLU A O 1
ATOM 2165 N N . TRP A 1 275 ? -34.233 -11.936 30.878 1.00 81.00 275 TRP A N 1
ATOM 2166 C CA . TRP A 1 275 ? -32.792 -11.776 31.090 1.00 81.00 275 TRP A CA 1
ATOM 2167 C C . TRP A 1 275 ? -31.958 -12.845 30.379 1.00 81.00 275 TRP A C 1
ATOM 2169 O O . TRP A 1 275 ? -30.974 -12.522 29.708 1.00 81.00 275 TRP A O 1
ATOM 2179 N N . GLN A 1 276 ? -32.364 -14.116 30.452 1.00 82.50 276 GLN A N 1
ATOM 2180 C CA . GLN A 1 276 ? -31.697 -15.195 29.714 1.00 82.50 276 GLN A CA 1
ATOM 2181 C C . GLN A 1 276 ? -31.787 -14.982 28.195 1.00 82.50 276 GLN A C 1
ATOM 2183 O O . GLN A 1 276 ? -30.806 -15.188 27.473 1.00 82.50 276 GLN A O 1
ATOM 2188 N N . SER A 1 277 ? -32.938 -14.514 27.702 1.00 88.25 277 SER A N 1
ATOM 2189 C CA . SER A 1 277 ? -33.137 -14.169 26.290 1.00 88.25 277 SER A CA 1
ATOM 2190 C C . SER A 1 277 ? -32.213 -13.030 25.840 1.00 88.25 277 SER A C 1
ATOM 2192 O O . SER A 1 277 ? -31.557 -13.142 24.797 1.00 88.25 277 SER A O 1
ATOM 2194 N N . VAL A 1 278 ? -32.080 -11.972 26.650 1.00 82.31 278 VAL A N 1
ATOM 2195 C CA . VAL A 1 278 ? -31.159 -10.851 26.392 1.00 82.31 278 VAL A CA 1
ATOM 2196 C C . VAL A 1 278 ? -29.709 -11.337 26.357 1.00 82.31 278 VAL A C 1
ATOM 2198 O O . VAL A 1 278 ? -29.002 -11.054 25.388 1.00 82.31 278 VAL A O 1
ATOM 2201 N N . GLY A 1 279 ? -29.286 -12.148 27.332 1.00 81.81 279 GLY A N 1
ATOM 2202 C CA . GLY A 1 279 ? -27.942 -12.734 27.357 1.00 81.81 279 GLY A CA 1
ATOM 2203 C C . GLY A 1 279 ? -27.638 -13.577 26.111 1.00 81.81 279 GLY A C 1
ATOM 2204 O O . GLY A 1 279 ? -26.581 -13.434 25.493 1.00 81.81 279 GLY A O 1
ATOM 2205 N N . HIS A 1 280 ? -28.592 -14.398 25.664 1.00 84.88 280 HIS A N 1
ATOM 2206 C CA . HIS A 1 280 ? -28.456 -15.169 24.425 1.00 84.88 280 HIS A CA 1
ATOM 2207 C C . HIS A 1 280 ? -28.430 -14.308 23.158 1.00 84.88 280 HIS A C 1
ATOM 2209 O O . HIS A 1 280 ? -27.822 -14.710 22.160 1.00 84.88 280 HIS A O 1
ATOM 2215 N N . ARG A 1 281 ? -29.104 -13.155 23.149 1.00 86.12 281 ARG A N 1
ATOM 2216 C CA . ARG A 1 281 ? -29.083 -12.222 22.016 1.00 86.12 281 ARG A CA 1
ATOM 2217 C C . ARG A 1 281 ? -27.721 -11.536 21.903 1.00 86.12 281 ARG A C 1
ATOM 2219 O O . ARG A 1 281 ? -27.125 -11.598 20.832 1.00 86.12 281 ARG A O 1
ATOM 2226 N N . ILE A 1 282 ? -27.186 -11.029 23.016 1.00 79.00 282 ILE A N 1
ATOM 2227 C CA . ILE A 1 282 ? -25.848 -10.414 23.083 1.00 79.00 282 ILE A CA 1
ATOM 2228 C C . ILE A 1 282 ? -24.767 -11.424 22.672 1.00 79.00 282 ILE A C 1
ATOM 2230 O O . ILE A 1 282 ? -23.925 -11.132 21.825 1.00 79.00 282 ILE A O 1
ATOM 2234 N N . ALA A 1 283 ? -24.823 -12.656 23.191 1.00 80.75 283 ALA A N 1
ATOM 2235 C CA . ALA A 1 283 ? -23.871 -13.702 22.814 1.00 80.75 283 ALA A CA 1
ATOM 2236 C C . ALA A 1 283 ? -23.911 -14.027 21.306 1.00 80.75 283 ALA A C 1
ATOM 2238 O O . ALA A 1 283 ? -22.867 -14.251 20.693 1.00 80.75 283 ALA A O 1
ATOM 2239 N N . ARG A 1 284 ? -25.104 -14.027 20.689 1.00 89.81 284 ARG A N 1
ATOM 2240 C CA . ARG A 1 284 ? -25.259 -14.238 19.240 1.00 89.81 284 ARG A CA 1
ATOM 2241 C C . ARG A 1 284 ? -24.721 -13.071 18.414 1.00 89.81 284 ARG A C 1
ATOM 2243 O O . ARG A 1 284 ? -24.130 -13.320 17.366 1.00 89.81 284 ARG A O 1
ATOM 2250 N N . GLU A 1 285 ? -24.914 -11.829 18.847 1.00 86.69 285 GLU A N 1
ATOM 2251 C CA . GLU A 1 285 ? -24.368 -10.655 18.152 1.00 86.69 285 GLU A CA 1
ATOM 2252 C C . GLU A 1 285 ? -22.843 -10.597 18.229 1.00 86.69 285 GLU A C 1
ATOM 2254 O O . GLU A 1 285 ? -22.195 -10.419 17.197 1.00 86.69 285 GLU A O 1
ATOM 2259 N N . ASN A 1 286 ? -22.262 -10.879 19.397 1.00 78.06 286 ASN A N 1
ATOM 2260 C CA . ASN A 1 286 ? -20.809 -10.956 19.553 1.00 78.06 286 ASN A CA 1
ATOM 2261 C C . ASN A 1 286 ? -20.194 -12.046 18.662 1.00 78.06 286 ASN A C 1
ATOM 2263 O O . ASN A 1 286 ? -19.177 -11.817 18.006 1.00 78.06 286 ASN A O 1
ATOM 2267 N N . GLU A 1 287 ? -20.833 -13.216 18.566 1.00 88.06 287 GLU A N 1
ATOM 2268 C CA . GLU A 1 287 ? -20.370 -14.286 17.676 1.00 88.06 287 GLU A CA 1
ATOM 2269 C C . GLU A 1 287 ? -20.516 -13.904 16.191 1.00 88.06 287 GLU A C 1
ATOM 2271 O O . GLU A 1 287 ? -19.625 -14.188 15.387 1.00 88.06 287 GLU A O 1
ATOM 2276 N N . LYS A 1 288 ? -21.593 -13.202 15.806 1.00 90.81 288 LYS A N 1
ATOM 2277 C CA . LYS A 1 288 ? -21.742 -12.652 14.445 1.00 90.81 288 LYS A CA 1
ATOM 2278 C C . LYS A 1 288 ? -20.635 -11.650 14.118 1.00 90.81 288 LYS A C 1
ATOM 2280 O O . LYS A 1 288 ? -20.040 -11.759 13.046 1.00 90.81 288 LYS A O 1
ATOM 2285 N N . HIS A 1 289 ? -20.340 -10.718 15.024 1.00 85.50 289 HIS A N 1
ATOM 2286 C CA . HIS A 1 289 ? -19.298 -9.710 14.832 1.00 85.50 289 HIS A CA 1
ATOM 2287 C C . HIS A 1 289 ? -17.918 -10.364 14.682 1.00 85.50 289 HIS A C 1
ATOM 2289 O O . HIS A 1 289 ? -17.214 -10.124 13.700 1.00 85.50 289 HIS A O 1
ATOM 2295 N N . ARG A 1 290 ? -17.590 -11.317 15.566 1.00 86.56 290 ARG A N 1
ATOM 2296 C CA . ARG A 1 290 ? -16.350 -12.104 15.494 1.00 86.56 290 ARG A CA 1
ATOM 2297 C C . ARG A 1 290 ? -16.206 -12.857 14.169 1.00 86.56 290 ARG A C 1
ATOM 2299 O O . ARG A 1 290 ? -15.123 -12.885 13.585 1.00 86.56 290 ARG A O 1
ATOM 2306 N N . ASN A 1 291 ? -17.287 -13.455 13.670 1.00 87.94 291 ASN A N 1
ATOM 2307 C CA . ASN A 1 291 ? -17.283 -14.172 12.391 1.00 87.94 291 ASN A CA 1
ATOM 2308 C C . ASN A 1 291 ? -17.278 -13.241 11.168 1.00 87.94 291 ASN A C 1
ATOM 2310 O O . ASN A 1 291 ? -16.815 -13.647 10.101 1.00 87.94 291 ASN A O 1
ATOM 2314 N N . SER A 1 292 ? -17.757 -12.001 11.293 1.00 91.00 292 SER A N 1
ATOM 2315 C CA . SER A 1 292 ? -17.553 -10.972 10.267 1.00 91.00 292 SER A CA 1
ATOM 2316 C C . SER A 1 292 ? -16.076 -10.609 10.162 1.00 91.00 292 SER A C 1
ATOM 2318 O O . SER A 1 292 ? -15.485 -10.793 9.104 1.00 91.00 292 SER A O 1
ATOM 2320 N N . MET A 1 293 ? -15.449 -10.259 11.289 1.00 84.88 293 MET A N 1
ATOM 2321 C CA . MET A 1 293 ? -14.040 -9.862 11.340 1.00 84.88 293 MET A CA 1
ATOM 2322 C C . MET A 1 293 ? -13.111 -10.947 10.774 1.00 84.88 293 MET A C 1
ATOM 2324 O O . MET A 1 293 ? -12.226 -10.662 9.972 1.00 84.88 293 MET A O 1
ATOM 2328 N N . LYS A 1 294 ? -13.359 -12.224 11.103 1.00 88.06 294 LYS A N 1
ATOM 2329 C CA . LYS A 1 294 ? -12.617 -13.351 10.510 1.00 88.06 294 LYS A CA 1
ATOM 2330 C C . LYS A 1 294 ? -12.761 -13.428 8.989 1.00 88.06 294 LYS A C 1
ATOM 2332 O O . LYS A 1 294 ? -11.779 -13.709 8.308 1.00 88.06 294 LYS A O 1
ATOM 2337 N N . ARG A 1 295 ? -13.964 -13.206 8.446 1.00 89.75 295 ARG A N 1
ATOM 2338 C CA . ARG A 1 295 ? -14.187 -13.222 6.990 1.00 89.75 295 ARG A CA 1
ATOM 2339 C C . ARG A 1 295 ? -13.456 -12.079 6.301 1.00 89.75 295 ARG A C 1
ATOM 2341 O O . ARG A 1 295 ? -12.905 -12.302 5.227 1.00 89.75 295 ARG A O 1
ATOM 2348 N N . ASP A 1 296 ? -13.419 -10.904 6.912 1.00 88.25 296 ASP A N 1
ATOM 2349 C CA . ASP A 1 296 ? -12.754 -9.738 6.332 1.00 88.25 296 ASP A CA 1
ATOM 2350 C C . ASP A 1 296 ? -11.229 -9.900 6.350 1.00 88.25 296 ASP A C 1
ATOM 2352 O O . ASP A 1 296 ? -10.586 -9.671 5.326 1.00 88.25 296 ASP A O 1
ATOM 2356 N N . ILE A 1 297 ? -10.665 -10.464 7.426 1.00 83.00 297 ILE A N 1
ATOM 2357 C CA . ILE A 1 297 ? -9.246 -10.863 7.481 1.00 83.00 297 ILE A CA 1
ATOM 2358 C C . ILE A 1 297 ? -8.918 -11.873 6.371 1.00 83.00 297 ILE A C 1
ATOM 2360 O O . ILE A 1 297 ? -7.954 -11.692 5.628 1.00 83.00 297 ILE A O 1
ATOM 2364 N N . VAL A 1 298 ? -9.732 -12.923 6.210 1.00 88.25 298 VAL A N 1
ATOM 2365 C CA . VAL A 1 298 ? -9.509 -13.941 5.167 1.00 88.25 298 VAL A CA 1
ATOM 2366 C C . VAL A 1 298 ? -9.597 -13.332 3.765 1.00 88.25 298 VAL A C 1
ATOM 2368 O O . VAL A 1 298 ? -8.774 -13.657 2.911 1.00 88.25 298 VAL A O 1
ATOM 2371 N N . LYS A 1 299 ? -10.546 -12.419 3.517 1.00 86.50 299 LYS A N 1
ATOM 2372 C CA . LYS A 1 299 ? -10.642 -11.691 2.242 1.00 86.50 299 LYS A CA 1
ATOM 2373 C C . LYS A 1 299 ? -9.424 -10.800 1.998 1.00 86.50 299 LYS A C 1
ATOM 2375 O O . LYS A 1 299 ? -8.928 -10.787 0.874 1.00 86.50 299 LYS A O 1
ATOM 2380 N N . GLY A 1 300 ? -8.935 -10.094 3.018 1.00 83.12 300 GLY A N 1
ATOM 2381 C CA . GLY A 1 300 ? -7.723 -9.274 2.933 1.00 83.12 300 GLY A CA 1
ATOM 2382 C C . GLY A 1 300 ? -6.500 -10.111 2.559 1.00 83.12 300 GLY A C 1
ATOM 2383 O O . GLY A 1 300 ? -5.800 -9.802 1.593 1.00 83.12 300 GLY A O 1
ATOM 2384 N N . ILE A 1 301 ? -6.313 -11.252 3.232 1.00 81.12 301 ILE A N 1
ATOM 2385 C CA . ILE A 1 301 ? -5.242 -12.205 2.911 1.00 81.12 301 ILE A CA 1
ATOM 2386 C C . ILE A 1 301 ? -5.393 -12.723 1.475 1.00 81.12 301 ILE A C 1
ATOM 2388 O O . ILE A 1 301 ? -4.430 -12.666 0.712 1.00 81.12 301 ILE A O 1
ATOM 2392 N N . ALA A 1 302 ? -6.587 -13.170 1.074 1.00 79.25 302 ALA A N 1
ATOM 2393 C CA . ALA A 1 302 ? -6.834 -13.692 -0.270 1.00 79.25 302 ALA A CA 1
ATOM 2394 C C . ALA A 1 302 ? -6.539 -12.654 -1.366 1.00 79.25 302 ALA A C 1
ATOM 2396 O O . ALA A 1 302 ? -5.878 -12.982 -2.351 1.00 79.25 302 ALA A O 1
ATOM 2397 N N . ARG A 1 303 ? -6.951 -11.393 -1.174 1.00 80.94 303 ARG A N 1
ATOM 2398 C CA . ARG A 1 303 ? -6.622 -10.287 -2.089 1.00 80.94 303 ARG A CA 1
ATOM 2399 C C . ARG A 1 303 ? -5.110 -10.076 -2.185 1.00 80.94 303 ARG A C 1
ATOM 2401 O O . ARG A 1 303 ? -4.587 -10.010 -3.293 1.00 80.94 303 ARG A O 1
ATOM 2408 N N . SER A 1 304 ? -4.399 -10.074 -1.054 1.00 71.62 304 SER A N 1
ATOM 2409 C CA . SER A 1 304 ? -2.936 -9.919 -1.044 1.00 71.62 304 SER A CA 1
ATOM 2410 C C . SER A 1 304 ? -2.207 -11.049 -1.790 1.00 71.62 304 SER A C 1
ATOM 2412 O O . SER A 1 304 ? -1.210 -10.807 -2.470 1.00 71.62 304 SER A O 1
ATOM 2414 N N . VAL A 1 305 ? -2.718 -12.283 -1.713 1.00 73.75 305 VAL A N 1
ATOM 2415 C CA . VAL A 1 305 ? -2.128 -13.457 -2.378 1.00 73.75 305 VAL A CA 1
ATOM 2416 C C . VAL A 1 305 ? -2.375 -13.426 -3.886 1.00 73.75 305 VAL A C 1
ATOM 2418 O O . VAL A 1 305 ? -1.480 -13.777 -4.654 1.00 73.75 305 VAL A O 1
ATOM 2421 N N . VAL A 1 306 ? -3.556 -12.984 -4.326 1.00 74.38 306 VAL A N 1
ATOM 2422 C CA . VAL A 1 306 ? -3.870 -12.827 -5.756 1.00 74.38 306 VAL A CA 1
ATOM 2423 C C . VAL A 1 306 ? -2.986 -11.754 -6.391 1.00 74.38 306 VAL A C 1
ATOM 2425 O O . VAL A 1 306 ? -2.407 -12.008 -7.445 1.00 74.38 306 VAL A O 1
ATOM 2428 N N . ILE A 1 307 ? -2.792 -10.612 -5.722 1.00 67.44 307 ILE A N 1
ATOM 2429 C CA . ILE A 1 307 ? -1.907 -9.540 -6.209 1.00 67.44 307 ILE A CA 1
ATOM 2430 C C . ILE A 1 307 ? -0.468 -10.057 -6.374 1.00 67.44 307 ILE A C 1
ATOM 2432 O O . ILE A 1 307 ? 0.145 -9.857 -7.421 1.00 67.44 307 ILE A O 1
ATOM 2436 N N . ARG A 1 308 ? 0.051 -10.821 -5.400 1.00 63.00 308 ARG A N 1
ATOM 2437 C CA . ARG A 1 308 ? 1.397 -11.415 -5.500 1.00 63.00 308 ARG A CA 1
ATOM 2438 C C . ARG A 1 308 ? 1.519 -12.478 -6.594 1.00 63.00 308 ARG A C 1
ATOM 2440 O O . ARG A 1 308 ? 2.590 -12.606 -7.168 1.00 63.00 308 ARG A O 1
ATOM 2447 N N . LYS A 1 309 ? 0.460 -13.236 -6.901 1.00 59.81 309 LYS A N 1
ATOM 2448 C CA . LYS A 1 309 ? 0.491 -14.229 -7.991 1.00 59.81 309 LYS A CA 1
ATOM 2449 C C . LYS A 1 309 ? 0.476 -13.592 -9.379 1.00 59.81 309 LYS A C 1
ATOM 2451 O O . LYS A 1 309 ? 1.123 -14.122 -10.271 1.00 59.81 309 LYS A O 1
ATOM 2456 N N . ILE A 1 310 ? -0.217 -12.469 -9.559 1.00 60.88 310 ILE A N 1
ATOM 2457 C CA . ILE A 1 310 ? -0.220 -11.739 -10.838 1.00 60.88 310 ILE A CA 1
ATOM 2458 C C . ILE A 1 310 ? 1.143 -11.067 -11.078 1.00 60.88 310 ILE A C 1
ATOM 2460 O O . ILE A 1 310 ? 1.613 -11.027 -12.208 1.00 60.88 310 ILE A O 1
ATOM 2464 N N . ALA A 1 311 ? 1.821 -10.623 -10.015 1.00 55.25 311 ALA A N 1
ATOM 2465 C CA . ALA A 1 311 ? 3.163 -10.045 -10.102 1.00 55.25 311 ALA A CA 1
ATOM 2466 C C . ALA A 1 311 ? 4.283 -11.067 -10.401 1.00 55.25 311 ALA A C 1
ATOM 2468 O O . ALA A 1 311 ? 5.400 -10.668 -10.715 1.00 55.25 311 ALA A O 1
ATOM 2469 N N . VAL A 1 312 ? 4.007 -12.374 -10.304 1.00 54.31 312 VAL A N 1
ATOM 2470 C CA . VAL A 1 312 ? 4.975 -13.463 -10.546 1.00 54.31 312 VAL A CA 1
ATOM 2471 C C . VAL A 1 312 ? 4.486 -14.337 -11.704 1.00 54.31 312 VAL A C 1
ATOM 2473 O O . VAL A 1 312 ? 4.416 -15.561 -11.607 1.00 54.31 312 VAL A O 1
ATOM 2476 N N . VAL A 1 313 ? 4.105 -13.705 -12.813 1.00 47.47 313 VAL A N 1
ATOM 2477 C CA . VAL A 1 313 ? 4.083 -14.386 -14.111 1.00 47.47 313 VAL A CA 1
ATOM 2478 C C . VAL A 1 313 ? 5.476 -14.188 -14.712 1.00 47.47 313 VAL A C 1
ATOM 2480 O O . VAL A 1 313 ? 5.829 -13.050 -15.018 1.00 47.47 313 VAL A O 1
ATOM 2483 N N . PRO A 1 314 ? 6.306 -15.242 -14.803 1.00 51.22 314 PRO A N 1
ATOM 2484 C CA . PRO A 1 314 ? 7.599 -15.133 -15.458 1.00 51.22 314 PRO A CA 1
ATOM 2485 C C . PRO A 1 314 ? 7.366 -14.881 -16.952 1.00 51.22 314 PRO A C 1
ATOM 2487 O O . PRO A 1 314 ? 6.660 -15.656 -17.601 1.00 51.22 314 PRO A O 1
ATOM 2490 N N . TYR A 1 315 ? 7.928 -13.781 -17.453 1.00 47.00 315 TYR A N 1
ATOM 2491 C CA . TYR A 1 315 ? 8.229 -13.610 -18.874 1.00 47.00 315 TYR A CA 1
ATOM 2492 C C . TYR A 1 315 ? 9.426 -14.485 -19.253 1.00 47.00 315 TYR A C 1
ATOM 2494 O O . TYR A 1 315 ? 10.349 -14.605 -18.410 1.00 47.00 315 TYR A O 1
#

pLDDT: mean 70.43, std 21.97, range [33.25, 97.88]